Protein AF-A0A1Q3E8H5-F1 (afdb_monomer)

Sequence (252 aa):
MLPETLLCLVNAALIQAATASLSLNAILSLNTQDIPSPPSFSLPAAQNLTITVAYCSSETVSTRFFVTNSTTVDDPGPDGGTNVYEIIVNQGLGTFSASFLDGGVLAIDGTLSDDFSFEIAASDRPMHEVLATFPLLGDTTSNQALLFSPPFDPPIFIDPSYPNYTLPGPSLASPSPPDSSPNFTLLIAPTSSQTLTSLPQTACMMASQSSSGNIANESLWLRDEDGWRTQWLMAGLSPQTNYTAPPYSLVP

Foldseek 3Di:
DDDVVVVVVVVVVVVPFPAAEADAPDKDKDAPVRAGVQNKYWFDADQKKKKKKAWQDFDPFPKKKKKALDPVWRAQDPPDDDRIDIFDADLRMTMDMHGNRPTIMMGIDGDHDRPTMMMMHMYNDDQKDFDPDFWDWDDDDQFKTKTKAQADDADDDDDDDPPDPDDPDDDPDDDDDDPDDFAFDKAKDFPVPCVCVSHRPTPSNRVPDDGAFDFPDWDWDADDNSHIIIMTMGGGHHGPTHMDIGGTTRGD

Nearest PDB structures (foldseek):
  1nqj-assembly2_B  TM=6.387E-01  e=3.785E-03  Hathewaya histolytica
  1nqj-assembly1_A  TM=6.526E-01  e=7.259E-03  Hathewaya histolytica
  2o8o-assembly2_B  TM=6.646E-01  e=5.123E-02  Hathewaya histolytica
  5iku-assembly1_A  TM=3.349E-01  e=4.219E-03  Hathewaya histolytica

Solvent-accessible surface area (backbone atoms only — not comparable to full-atom values): 14512 Å² total; per-residue (Å²): 132,83,58,69,69,58,54,52,49,53,50,55,60,64,63,58,57,76,68,46,69,55,50,78,74,40,80,46,78,41,39,65,87,71,56,51,80,69,48,31,30,40,40,65,60,30,75,57,36,18,38,22,38,33,29,39,40,79,73,86,56,73,61,43,40,18,34,24,53,40,71,87,43,86,64,31,46,99,90,30,77,82,71,50,44,74,43,66,63,56,69,39,42,20,65,45,75,48,59,14,78,78,5,17,24,38,16,62,46,68,65,78,50,84,78,42,30,34,34,39,31,35,25,81,48,67,43,67,46,68,47,94,50,54,56,42,82,72,53,73,60,66,34,35,38,35,35,28,46,53,64,42,75,53,66,87,80,82,78,66,51,88,90,54,75,69,75,81,75,93,72,89,71,76,81,76,81,73,97,69,78,82,53,70,60,88,47,32,36,48,59,85,51,62,61,78,80,74,38,34,75,26,67,64,26,51,69,74,50,81,58,58,45,45,80,74,42,78,44,83,39,82,78,59,82,61,19,35,25,48,33,36,37,35,31,72,41,64,61,100,60,61,71,43,58,69,42,44,37,47,48,125

Organism: Lentinula edodes (NCBI:txid5353)

Structure (mmCIF, N/CA/C/O backbone):
data_AF-A0A1Q3E8H5-F1
#
_entry.id   AF-A0A1Q3E8H5-F1
#
loop_
_atom_site.group_PDB
_atom_site.id
_atom_site.type_symbol
_atom_site.label_atom_id
_atom_site.label_alt_id
_atom_site.label_comp_id
_atom_site.label_asym_id
_atom_site.label_entity_id
_atom_site.label_seq_id
_atom_site.pdbx_PDB_ins_code
_atom_site.Cartn_x
_atom_site.Cartn_y
_atom_site.Cartn_z
_atom_site.occupancy
_atom_site.B_iso_or_equiv
_atom_site.auth_seq_id
_atom_site.auth_comp_id
_atom_site.auth_asym_id
_atom_site.auth_atom_id
_atom_site.pdbx_PDB_model_num
ATOM 1 N N . MET A 1 1 ? -43.371 27.953 20.641 1.00 59.91 1 MET A N 1
ATOM 2 C CA . MET A 1 1 ? -42.316 27.433 21.534 1.00 59.91 1 MET A CA 1
ATOM 3 C C . MET A 1 1 ? -42.408 25.921 21.465 1.00 59.91 1 MET A C 1
ATOM 5 O O . MET A 1 1 ? -43.488 25.407 21.733 1.00 59.91 1 MET A O 1
ATOM 9 N N . LEU A 1 2 ? -41.372 25.239 20.964 1.00 54.38 2 LEU A N 1
ATOM 10 C CA . LEU A 1 2 ? -41.375 23.773 20.924 1.00 54.38 2 LEU A CA 1
ATOM 11 C C . LEU A 1 2 ? -41.310 23.226 22.365 1.00 54.38 2 LEU A C 1
ATOM 13 O O . LEU A 1 2 ? -40.627 23.837 23.188 1.00 54.38 2 LEU A O 1
ATOM 17 N N . PRO A 1 3 ? -41.991 22.112 22.682 1.00 86.50 3 PRO A N 1
ATOM 18 C CA . PRO A 1 3 ? -41.896 21.483 23.998 1.00 86.50 3 PRO A CA 1
ATOM 19 C C . PRO A 1 3 ? -40.459 21.008 24.265 1.00 86.50 3 PRO A C 1
ATOM 21 O O . PRO A 1 3 ? -39.871 20.355 23.403 1.00 86.50 3 PRO A O 1
ATOM 24 N N . GLU A 1 4 ? -39.905 21.282 25.451 1.00 77.12 4 GLU A N 1
ATOM 25 C CA . GLU A 1 4 ? -38.548 20.847 25.854 1.00 77.12 4 GLU A CA 1
ATOM 26 C C . GLU A 1 4 ? -38.340 19.334 25.707 1.00 77.12 4 GLU A C 1
ATOM 28 O O . GLU A 1 4 ? -37.263 18.879 25.332 1.00 77.12 4 GLU A O 1
ATOM 33 N N . THR A 1 5 ? -39.395 18.545 25.910 1.00 79.88 5 THR A N 1
ATOM 34 C CA . THR A 1 5 ? -39.364 17.088 25.735 1.00 79.88 5 THR A CA 1
ATOM 35 C C . THR A 1 5 ? -39.091 16.669 24.292 1.00 79.88 5 THR A C 1
ATOM 37 O O . THR A 1 5 ? -38.429 15.660 24.060 1.00 79.88 5 THR A O 1
ATOM 40 N N . LEU A 1 6 ? -39.547 17.459 23.316 1.00 72.06 6 LEU A N 1
ATOM 41 C CA . LEU A 1 6 ? -39.309 17.218 21.896 1.00 72.06 6 LEU A CA 1
ATOM 42 C C . LEU A 1 6 ? -37.879 17.614 21.503 1.00 72.06 6 LEU A C 1
ATOM 44 O O . LEU A 1 6 ? -37.272 16.947 20.674 1.00 72.06 6 LEU A O 1
ATOM 48 N N . LEU A 1 7 ? -37.313 18.640 22.150 1.00 70.75 7 LEU A N 1
ATOM 49 C CA . LEU A 1 7 ? -35.912 19.033 21.977 1.00 70.75 7 LEU A CA 1
ATOM 50 C C . LEU A 1 7 ? -34.955 17.960 22.528 1.00 70.75 7 LEU A C 1
ATOM 52 O O . LEU A 1 7 ? -33.958 17.636 21.888 1.00 70.75 7 LEU A O 1
ATOM 56 N N . CYS A 1 8 ? -35.287 17.356 23.674 1.00 70.81 8 CYS A N 1
ATOM 57 C CA . CYS A 1 8 ? -34.525 16.243 24.246 1.00 70.81 8 CYS A CA 1
ATOM 58 C C . CYS A 1 8 ? -34.618 14.967 23.399 1.00 70.81 8 CYS A C 1
ATOM 60 O O . CYS A 1 8 ? -33.620 14.270 23.263 1.00 70.81 8 CYS A O 1
ATOM 62 N N . LEU A 1 9 ? -35.775 14.672 22.796 1.00 64.75 9 LEU A N 1
ATOM 63 C CA . LEU A 1 9 ? -35.942 13.529 21.887 1.00 64.75 9 LEU A CA 1
ATOM 64 C C .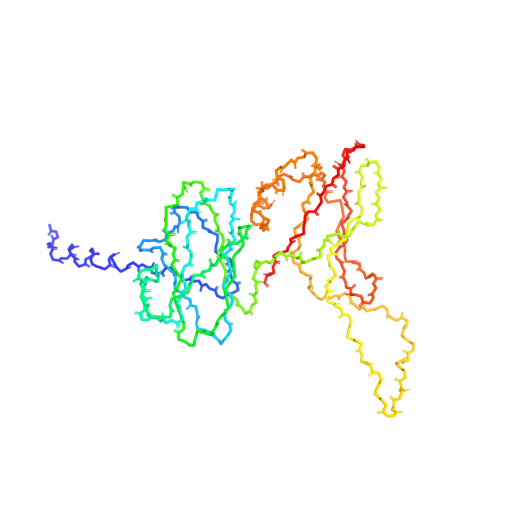 LEU A 1 9 ? -35.220 13.728 20.550 1.00 64.75 9 LEU A C 1
ATOM 66 O O . LEU A 1 9 ? -34.635 12.780 20.039 1.00 64.75 9 LEU A O 1
ATOM 70 N N . VAL A 1 10 ? -35.208 14.949 20.005 1.00 62.59 10 VAL A N 1
ATOM 71 C CA . VAL A 1 10 ? -34.433 15.275 18.797 1.00 62.59 10 VAL A CA 1
ATOM 72 C C . VAL A 1 10 ? -32.932 15.224 19.086 1.00 62.59 10 VAL A C 1
ATOM 74 O O . VAL A 1 10 ? -32.199 14.648 18.292 1.00 62.59 10 VAL A O 1
ATOM 77 N N . ASN A 1 11 ? -32.472 15.715 20.243 1.00 60.47 11 ASN A N 1
ATOM 78 C CA . ASN A 1 11 ? -31.077 15.543 20.660 1.00 60.47 11 ASN A CA 1
ATOM 79 C C . ASN A 1 11 ? -30.727 14.069 20.910 1.00 60.47 11 ASN A C 1
ATOM 81 O O . ASN A 1 11 ? -29.678 13.630 20.468 1.00 60.47 11 ASN A O 1
ATOM 85 N N . ALA A 1 12 ? -31.598 13.276 21.538 1.00 59.03 12 ALA A N 1
ATOM 86 C CA . ALA A 1 12 ? -31.356 11.845 21.733 1.00 59.03 12 ALA A CA 1
ATOM 87 C C . ALA A 1 12 ? -31.322 11.062 20.407 1.00 59.03 12 ALA A C 1
ATOM 89 O O . ALA A 1 12 ? -30.510 10.154 20.261 1.00 59.03 12 ALA A O 1
ATOM 90 N N . ALA A 1 13 ? -32.153 11.436 19.427 1.00 56.16 13 ALA A N 1
ATOM 91 C CA . ALA A 1 13 ? -32.131 10.856 18.084 1.00 56.16 13 ALA A CA 1
ATOM 92 C C . ALA A 1 13 ? -30.908 11.304 17.260 1.00 56.16 13 ALA A C 1
ATOM 94 O O . ALA A 1 13 ? -30.416 10.535 16.443 1.00 56.16 13 ALA A O 1
ATOM 95 N N . LEU A 1 14 ? -30.389 12.516 17.494 1.00 51.09 14 LEU A N 1
ATOM 96 C CA . LEU A 1 14 ? -29.129 12.998 16.910 1.00 51.09 14 LEU A CA 1
ATOM 97 C C . LEU A 1 14 ? -27.885 12.394 17.591 1.00 51.09 14 LEU A C 1
ATOM 99 O O . LEU A 1 14 ? -26.832 12.335 16.968 1.00 51.09 14 LEU A O 1
ATOM 103 N N . ILE A 1 15 ? -28.002 11.925 18.842 1.00 47.16 15 ILE A N 1
ATOM 104 C CA . ILE A 1 15 ? -26.945 11.215 19.595 1.00 47.16 15 ILE A CA 1
ATOM 105 C C . ILE A 1 15 ? -26.905 9.717 19.248 1.00 47.16 15 ILE A C 1
ATOM 107 O O . ILE A 1 15 ? -26.045 8.985 19.736 1.00 47.16 15 ILE A O 1
ATOM 111 N N . GLN A 1 16 ? -27.769 9.236 18.349 1.00 47.09 16 GLN A N 1
ATOM 112 C CA . GLN A 1 16 ? -27.518 7.972 17.667 1.00 47.09 16 GLN A CA 1
ATOM 113 C C . GLN A 1 16 ? -26.359 8.209 16.690 1.00 47.09 16 GLN A C 1
ATOM 115 O O . GLN A 1 16 ? -26.559 8.440 15.500 1.00 47.09 16 GLN A O 1
ATOM 120 N N . ALA A 1 17 ? -25.150 8.266 17.257 1.00 48.09 17 ALA A N 1
ATOM 121 C CA . ALA A 1 17 ? -23.893 8.394 16.555 1.00 48.09 17 ALA A CA 1
ATOM 122 C C . ALA A 1 17 ? -23.910 7.362 15.434 1.00 48.09 17 ALA A C 1
ATOM 124 O O . ALA A 1 17 ? -24.017 6.161 15.688 1.00 48.09 17 ALA A O 1
ATOM 125 N N . ALA A 1 18 ? -23.910 7.842 14.194 1.00 54.47 18 ALA A N 1
ATOM 126 C CA . ALA A 1 18 ? -23.759 6.978 13.045 1.00 54.47 18 ALA A CA 1
ATOM 127 C C . ALA A 1 18 ? -22.388 6.314 13.189 1.00 54.47 18 ALA A C 1
ATOM 129 O O . ALA A 1 18 ? -21.362 6.953 12.963 1.00 54.47 18 ALA A O 1
ATOM 130 N N . THR A 1 19 ? -22.366 5.061 13.636 1.00 64.56 19 THR A N 1
ATOM 131 C CA . THR A 1 19 ? -21.155 4.253 13.620 1.00 64.56 19 THR A CA 1
ATOM 132 C C . THR A 1 19 ? -20.737 4.133 12.167 1.00 64.56 19 THR A C 1
ATOM 134 O O . THR A 1 19 ? -21.484 3.629 11.323 1.00 64.56 19 THR A O 1
ATOM 137 N N . ALA A 1 20 ? -19.559 4.666 11.848 1.00 84.44 20 ALA A N 1
ATOM 138 C CA . ALA A 1 20 ? -19.010 4.524 10.514 1.00 84.44 20 ALA A CA 1
ATOM 139 C C . ALA A 1 20 ? -18.862 3.023 10.218 1.00 84.44 20 ALA A C 1
ATOM 141 O O . ALA A 1 20 ? -18.574 2.224 11.109 1.00 84.44 20 ALA A O 1
ATOM 142 N N . SER A 1 21 ? -19.126 2.607 8.985 1.00 90.25 21 SER A N 1
ATOM 143 C CA . SER A 1 21 ? -19.003 1.200 8.591 1.00 90.25 21 SER A CA 1
ATOM 144 C C . SER A 1 21 ? -17.923 1.065 7.537 1.00 90.25 21 SER A C 1
ATOM 146 O O . SER A 1 21 ? -17.870 1.855 6.593 1.00 90.25 21 SER A O 1
ATOM 148 N N . LEU A 1 22 ? -17.047 0.080 7.716 1.00 92.19 22 LEU A N 1
ATOM 149 C CA . LEU A 1 22 ? -16.069 -0.296 6.708 1.00 92.19 22 LEU A CA 1
ATOM 150 C C . LEU A 1 22 ? -16.740 -1.254 5.726 1.00 92.19 22 LEU A C 1
ATOM 152 O O . LEU A 1 22 ? -17.336 -2.258 6.118 1.00 92.19 22 LEU A O 1
ATOM 156 N N . SER A 1 23 ? -16.659 -0.928 4.439 1.00 92.50 23 SER A N 1
ATOM 157 C CA . SER A 1 23 ? -17.146 -1.811 3.381 1.00 92.50 23 SER A CA 1
ATOM 158 C C . SER A 1 23 ? -16.056 -2.794 2.966 1.00 92.50 23 SER A C 1
ATOM 160 O O . SER A 1 23 ? -14.864 -2.511 3.082 1.00 92.50 23 SER A O 1
ATOM 162 N N . LEU A 1 24 ? -16.478 -3.976 2.516 1.00 92.12 24 LEU A N 1
ATOM 163 C CA . LEU A 1 24 ? -15.556 -4.995 2.031 1.00 92.12 24 LEU A CA 1
ATOM 164 C C . LEU A 1 24 ? -14.908 -4.525 0.721 1.00 92.12 24 LEU A C 1
ATOM 166 O O . LEU A 1 24 ? -15.610 -4.031 -0.162 1.00 92.12 24 LEU A O 1
ATOM 170 N N . ASN A 1 25 ? -13.601 -4.741 0.581 1.00 90.38 25 ASN A N 1
ATOM 171 C CA . ASN A 1 25 ? -12.809 -4.422 -0.611 1.00 90.38 25 ASN A CA 1
ATOM 172 C C . ASN A 1 25 ? -12.834 -2.924 -0.965 1.00 90.38 25 ASN A C 1
ATOM 174 O O . ASN A 1 25 ? -12.831 -2.547 -2.136 1.00 90.38 25 ASN A O 1
ATOM 178 N N . ALA A 1 26 ? -12.892 -2.066 0.054 1.00 90.00 26 ALA A N 1
ATOM 179 C CA . ALA A 1 26 ? -12.845 -0.622 -0.105 1.00 90.00 26 ALA A CA 1
ATOM 180 C C . ALA A 1 26 ? -11.802 -0.007 0.828 1.00 90.00 26 ALA A C 1
ATOM 182 O O . ALA A 1 26 ? -11.680 -0.389 1.994 1.00 90.00 26 ALA A O 1
ATOM 183 N N . ILE A 1 27 ? -11.081 0.978 0.296 1.00 91.56 27 ILE A N 1
ATOM 184 C CA . ILE A 1 27 ? -10.133 1.794 1.050 1.00 91.56 27 ILE A CA 1
ATOM 185 C C . ILE A 1 27 ? -10.877 3.025 1.567 1.00 91.56 27 ILE A C 1
ATOM 187 O O . ILE A 1 27 ? -11.516 3.746 0.798 1.00 91.56 27 ILE A O 1
ATOM 191 N N . LEU A 1 28 ? -10.793 3.256 2.873 1.00 93.50 28 LEU A N 1
ATOM 192 C CA . LEU A 1 28 ? -11.298 4.443 3.546 1.00 93.50 28 LEU A CA 1
ATOM 193 C C . LEU A 1 28 ? -10.112 5.318 3.964 1.00 93.50 28 LEU A C 1
ATOM 195 O O . LEU A 1 28 ? -9.405 4.985 4.915 1.00 93.50 28 LEU A O 1
ATOM 199 N N . SER A 1 29 ? -9.907 6.429 3.258 1.00 92.88 29 SER A N 1
ATOM 200 C CA . SER A 1 29 ? -8.902 7.439 3.603 1.00 92.88 29 SER A CA 1
ATOM 201 C C . SER A 1 29 ? -9.476 8.415 4.630 1.00 92.88 29 SER A C 1
ATOM 203 O O . SER A 1 29 ? -10.553 8.975 4.426 1.00 92.88 29 SER A O 1
ATOM 205 N N . LEU A 1 30 ? -8.759 8.613 5.733 1.00 91.81 30 LEU A N 1
ATOM 206 C CA . LEU A 1 30 ? -9.175 9.433 6.866 1.00 91.81 30 LEU A CA 1
ATOM 207 C C . LEU A 1 30 ? -8.074 10.420 7.256 1.00 91.81 30 LEU A C 1
ATOM 209 O O . LEU A 1 30 ? -6.877 10.153 7.128 1.00 91.81 30 LEU A O 1
ATOM 213 N N . ASN A 1 31 ? -8.504 11.555 7.790 1.00 89.44 31 ASN A N 1
ATOM 214 C CA . ASN A 1 31 ? -7.677 12.500 8.533 1.00 89.44 31 ASN A CA 1
ATOM 215 C C . ASN A 1 31 ? -8.375 12.832 9.861 1.00 89.44 31 ASN A C 1
ATOM 217 O O . ASN A 1 31 ? -9.484 12.368 10.126 1.00 89.44 31 ASN A O 1
ATOM 221 N N . THR A 1 32 ? -7.747 13.652 10.694 1.00 84.62 32 THR A N 1
ATOM 222 C CA . THR A 1 32 ? -8.272 14.038 12.014 1.00 84.62 32 THR A CA 1
ATOM 223 C C . THR A 1 32 ? -9.645 14.701 12.022 1.00 84.62 32 THR A C 1
ATOM 225 O O . THR A 1 32 ? -10.329 14.640 13.043 1.00 84.62 32 THR A O 1
ATOM 228 N N . GLN A 1 33 ? -10.077 15.306 10.916 1.00 84.56 33 GLN A N 1
ATOM 229 C CA . GLN A 1 33 ? -11.385 15.953 10.798 1.00 84.56 33 GLN A CA 1
ATOM 230 C C . GLN A 1 33 ? -12.498 14.978 10.399 1.00 84.56 33 GLN A C 1
ATOM 232 O O . GLN A 1 33 ? -13.665 15.245 10.681 1.00 84.56 33 GLN A O 1
ATOM 237 N N . ASP A 1 34 ? -12.141 13.850 9.780 1.00 85.56 34 ASP A N 1
ATOM 238 C CA . ASP A 1 34 ? -13.084 12.883 9.204 1.00 85.56 34 ASP A CA 1
ATOM 239 C C . ASP A 1 34 ? -13.348 11.671 10.116 1.00 85.56 34 ASP A C 1
ATOM 241 O O . ASP A 1 34 ? -14.096 10.757 9.760 1.00 85.56 34 ASP A O 1
ATOM 245 N N . ILE A 1 35 ? -12.739 11.640 11.302 1.00 85.75 35 ILE A N 1
ATOM 246 C CA . ILE A 1 35 ? -12.881 10.530 12.246 1.00 85.75 35 ILE A CA 1
ATOM 247 C C . ILE A 1 35 ? -14.190 10.672 13.033 1.00 85.75 35 ILE A C 1
ATOM 249 O O . ILE A 1 35 ? -14.481 11.750 13.561 1.00 85.75 35 ILE A O 1
ATOM 253 N N . PRO A 1 36 ? -14.994 9.595 13.136 1.00 85.44 36 PRO A N 1
ATOM 254 C CA . PRO A 1 36 ? -16.245 9.631 13.880 1.00 85.44 36 PRO A CA 1
ATOM 255 C C . PRO A 1 36 ? -16.010 9.891 15.377 1.00 85.44 36 PRO A C 1
ATOM 257 O O . PRO A 1 36 ? -14.921 9.694 15.913 1.00 85.44 36 PRO A O 1
ATOM 260 N N . SER A 1 37 ? -17.061 10.326 16.074 1.00 83.25 37 SER A N 1
ATOM 261 C CA . SER A 1 37 ? -17.065 10.453 17.534 1.00 83.25 37 SER A CA 1
ATOM 262 C C . SER A 1 37 ? -18.191 9.582 18.105 1.00 83.25 37 SER A C 1
ATOM 264 O O . SER A 1 37 ? -19.360 9.950 17.947 1.00 83.25 37 SER A O 1
ATOM 266 N N . PRO A 1 38 ? -17.886 8.427 18.731 1.00 83.62 38 PRO A N 1
ATOM 267 C CA . PRO A 1 38 ? -16.551 7.884 19.043 1.00 83.62 38 PRO A CA 1
ATOM 268 C C . PRO A 1 38 ? -15.765 7.400 17.803 1.00 83.62 38 PRO A C 1
ATOM 270 O O . PRO A 1 38 ? -16.387 7.123 16.775 1.00 83.62 38 PRO A O 1
ATOM 273 N N . PRO A 1 39 ? -14.419 7.286 17.883 1.00 89.62 39 PRO A N 1
ATOM 274 C CA . PRO A 1 39 ? -13.541 6.931 16.762 1.00 89.62 39 PRO A CA 1
ATOM 275 C C . PRO A 1 39 ? -13.565 5.423 16.451 1.00 89.62 39 PRO A C 1
ATOM 277 O O . PRO A 1 39 ? -12.522 4.768 16.396 1.00 89.62 39 PRO A O 1
ATOM 280 N N . SER A 1 40 ? -14.763 4.862 16.262 1.00 92.19 40 SER A N 1
ATOM 281 C CA . SER A 1 40 ? -14.983 3.441 15.998 1.00 92.19 40 SER A CA 1
ATOM 282 C C . SER A 1 40 ? -15.740 3.176 14.694 1.00 92.19 40 SER A C 1
ATOM 284 O O . SER A 1 40 ? -16.554 3.972 14.218 1.00 92.19 40 SER A O 1
ATOM 286 N N . PHE A 1 41 ? -15.438 2.023 14.102 1.00 94.44 41 PHE A N 1
ATOM 287 C CA . PHE A 1 41 ? -15.938 1.553 12.820 1.00 94.44 41 PHE A CA 1
ATOM 288 C C . PHE A 1 41 ? -16.491 0.140 12.968 1.00 94.44 41 PHE A C 1
ATOM 290 O O . PHE A 1 41 ? -15.828 -0.747 13.507 1.00 94.44 41 PHE A O 1
ATOM 297 N N . SER A 1 42 ? -17.685 -0.096 12.436 1.00 94.62 42 SER A N 1
ATOM 298 C CA . SER A 1 42 ? -18.242 -1.442 12.313 1.00 94.62 42 SER A CA 1
ATOM 299 C C . SER A 1 42 ? -17.585 -2.198 11.157 1.00 94.62 42 SER A C 1
ATOM 301 O O . SER A 1 42 ? -17.351 -1.646 10.078 1.00 94.62 42 SER A O 1
ATOM 303 N N . LEU A 1 43 ? -17.278 -3.470 11.399 1.00 95.25 43 LEU A N 1
ATOM 304 C CA . LEU A 1 43 ? -16.645 -4.380 10.450 1.00 95.25 43 LEU A CA 1
ATOM 305 C C . LEU A 1 43 ? -17.666 -5.394 9.915 1.00 95.25 43 LEU A C 1
ATOM 307 O O . LEU A 1 43 ? -18.507 -5.877 10.683 1.00 95.25 43 LEU A O 1
ATOM 311 N N . PRO A 1 44 ? -17.589 -5.758 8.623 1.00 94.75 44 PRO A N 1
ATOM 312 C CA . PRO A 1 44 ? -18.503 -6.715 8.020 1.00 94.75 44 PRO A CA 1
ATOM 313 C C . PRO A 1 44 ? -18.260 -8.133 8.544 1.00 94.75 44 PRO A C 1
ATOM 315 O O . PRO A 1 44 ? -17.152 -8.494 8.946 1.00 94.75 44 PRO A O 1
ATOM 318 N N . ALA A 1 45 ? -19.303 -8.961 8.487 1.00 94.31 45 ALA A N 1
ATOM 319 C CA . ALA A 1 45 ? -19.183 -10.371 8.816 1.00 94.31 45 ALA A CA 1
ATOM 320 C C . ALA A 1 45 ? -18.469 -11.145 7.693 1.00 94.31 45 ALA A C 1
ATOM 322 O O . ALA A 1 45 ? -18.893 -11.099 6.536 1.00 94.31 45 ALA A O 1
ATOM 323 N N . ALA A 1 46 ? -17.404 -11.875 8.026 1.00 94.12 46 ALA A N 1
ATOM 324 C CA . ALA A 1 46 ? -16.634 -12.694 7.092 1.00 94.12 46 ALA A CA 1
ATOM 325 C C . ALA A 1 46 ? -15.868 -13.816 7.816 1.00 94.12 46 ALA A C 1
ATOM 327 O O . ALA A 1 46 ? -15.445 -13.665 8.962 1.00 94.12 46 ALA A O 1
ATOM 328 N N . GLN A 1 47 ? -15.660 -14.950 7.135 1.00 93.94 47 GLN A N 1
ATOM 329 C CA . GLN A 1 47 ? -14.874 -16.070 7.682 1.00 93.94 47 GLN A CA 1
ATOM 330 C C . GLN A 1 47 ? -13.383 -15.742 7.780 1.00 93.94 47 GLN A C 1
ATOM 332 O O . GLN A 1 47 ? -12.738 -16.131 8.745 1.00 93.94 47 GLN A O 1
ATOM 337 N N . ASN A 1 48 ? -12.858 -15.013 6.796 1.00 94.06 48 ASN A N 1
ATOM 338 C CA . ASN A 1 48 ? -11.498 -14.498 6.780 1.00 94.06 48 ASN A CA 1
ATOM 339 C C . ASN A 1 48 ? -11.585 -13.020 6.407 1.00 94.06 48 ASN A C 1
ATOM 341 O O . ASN A 1 48 ? -11.886 -12.699 5.259 1.00 94.06 48 ASN A O 1
ATOM 345 N N . LEU A 1 49 ? -11.377 -12.142 7.385 1.00 95.00 49 LEU A N 1
ATOM 346 C CA . LEU A 1 49 ? -11.273 -10.707 7.161 1.00 95.00 49 LEU A CA 1
ATOM 347 C C . LEU A 1 49 ? -9.862 -10.263 7.522 1.00 95.00 49 LEU A C 1
ATOM 349 O O . LEU A 1 49 ? -9.408 -10.453 8.654 1.00 95.00 49 LEU A O 1
ATOM 353 N N . THR A 1 50 ? -9.197 -9.653 6.558 1.00 96.12 50 THR A N 1
ATOM 354 C CA . THR A 1 50 ? -7.927 -8.968 6.704 1.00 96.12 50 THR A CA 1
ATOM 355 C C . THR A 1 50 ? -8.184 -7.469 6.743 1.00 96.12 50 THR A C 1
ATOM 357 O O . THR A 1 50 ? -8.692 -6.874 5.794 1.00 96.12 50 THR A O 1
ATOM 360 N N . ILE A 1 51 ? -7.817 -6.859 7.863 1.00 95.81 51 ILE A N 1
ATOM 361 C CA . ILE A 1 51 ? -7.846 -5.419 8.079 1.00 95.81 51 ILE A CA 1
ATOM 362 C C . ILE A 1 51 ? -6.429 -4.908 7.902 1.00 95.81 51 ILE A C 1
ATOM 364 O O . ILE A 1 51 ? -5.484 -5.446 8.482 1.00 95.81 51 ILE A O 1
ATOM 368 N N . THR A 1 52 ? -6.285 -3.860 7.106 1.00 95.56 52 THR A N 1
ATOM 369 C CA . THR A 1 52 ? -5.006 -3.193 6.877 1.00 95.56 52 THR A CA 1
ATOM 370 C C . THR A 1 52 ? -5.123 -1.722 7.221 1.00 95.56 52 THR A C 1
ATOM 372 O O . THR A 1 52 ? -6.147 -1.101 6.942 1.00 95.56 52 THR A O 1
ATOM 375 N N . VAL A 1 53 ? -4.072 -1.188 7.835 1.00 94.44 53 VAL A N 1
ATOM 376 C CA . VAL A 1 53 ? -3.952 0.223 8.203 1.00 94.44 53 VAL A CA 1
ATOM 377 C C . VAL A 1 53 ? -2.660 0.754 7.605 1.00 94.44 53 VAL A C 1
ATOM 379 O O . VAL A 1 53 ? -1.604 0.170 7.843 1.00 94.44 53 VAL A O 1
ATOM 382 N N . ALA A 1 54 ? -2.730 1.846 6.853 1.00 93.12 54 ALA A N 1
ATOM 383 C CA . ALA A 1 54 ? -1.584 2.466 6.200 1.00 93.12 54 ALA A CA 1
ATOM 384 C C . ALA A 1 54 ? -1.505 3.956 6.549 1.00 93.12 54 ALA A C 1
ATOM 386 O O . ALA A 1 54 ? -2.459 4.692 6.347 1.00 93.12 54 ALA A O 1
ATOM 387 N N . TYR A 1 55 ? -0.375 4.427 7.068 1.00 92.69 55 TYR A N 1
ATOM 388 C CA . TYR A 1 55 ? -0.171 5.846 7.371 1.00 92.69 55 TYR A CA 1
ATOM 389 C C . TYR A 1 55 ? 0.128 6.618 6.098 1.00 92.69 55 TYR A C 1
ATOM 391 O O . TYR A 1 55 ? 0.979 6.200 5.321 1.00 92.69 55 TYR A O 1
ATOM 399 N N . CYS A 1 56 ? -0.528 7.756 5.917 1.00 91.31 56 CYS A N 1
ATOM 400 C CA . CYS A 1 56 ? -0.384 8.622 4.749 1.00 91.31 56 CYS A CA 1
ATOM 401 C C . CYS A 1 56 ? 0.371 9.917 5.069 1.00 91.31 56 CYS A C 1
ATOM 403 O O . CYS A 1 56 ? 0.582 10.739 4.182 1.00 91.31 56 CYS A O 1
ATOM 405 N N . SER A 1 57 ? 0.810 10.089 6.320 1.00 89.12 57 SER A N 1
ATOM 406 C CA . SER A 1 57 ? 1.672 11.187 6.749 1.00 89.12 57 SER A CA 1
ATOM 407 C C . SER A 1 57 ? 2.902 10.691 7.513 1.00 89.12 57 SER A C 1
ATOM 409 O O . SER A 1 57 ? 3.006 9.532 7.911 1.00 89.12 57 SER A O 1
ATOM 411 N N . SER A 1 58 ? 3.892 11.573 7.669 1.00 80.25 58 SER A N 1
ATOM 412 C CA . SER A 1 58 ? 5.197 11.257 8.268 1.00 80.25 58 SER A CA 1
ATOM 413 C C . SER A 1 58 ? 5.190 11.218 9.793 1.00 80.25 58 SER A C 1
ATOM 415 O O . SER A 1 58 ? 6.210 10.893 10.403 1.00 80.25 58 SER A O 1
ATOM 417 N N . GLU A 1 59 ? 4.085 11.612 10.419 1.00 71.56 59 GLU A N 1
ATOM 418 C CA . GLU A 1 59 ? 4.028 11.733 11.865 1.00 71.56 59 GLU A CA 1
ATOM 419 C C . GLU A 1 59 ? 3.822 10.371 12.521 1.00 71.56 59 GLU A C 1
ATOM 421 O O . GLU A 1 59 ? 2.859 9.651 12.268 1.00 71.56 59 GLU A O 1
ATOM 426 N N . THR A 1 60 ? 4.756 10.024 13.403 1.00 61.72 60 THR A N 1
ATOM 427 C CA . THR A 1 60 ? 4.661 8.844 14.262 1.00 61.72 60 THR A CA 1
ATOM 428 C C . THR A 1 60 ? 3.976 9.250 15.558 1.00 61.72 60 THR A C 1
ATOM 430 O O . THR A 1 60 ? 4.597 9.404 16.608 1.00 61.72 60 THR A O 1
ATOM 433 N N . VAL A 1 61 ? 2.673 9.496 15.468 1.00 64.62 61 VAL A N 1
ATOM 434 C CA . VAL A 1 61 ? 1.834 9.699 16.651 1.00 64.62 61 VAL A CA 1
ATOM 435 C C . VAL A 1 61 ? 1.658 8.383 17.405 1.00 64.62 61 VAL A C 1
ATOM 437 O O . VAL A 1 61 ? 1.769 7.295 16.837 1.00 64.62 61 VAL A O 1
ATOM 440 N N . SER A 1 62 ? 1.356 8.478 18.701 1.00 80.06 62 SER A N 1
ATOM 441 C CA . SER A 1 62 ? 1.022 7.344 19.573 1.00 80.06 62 SER A CA 1
ATOM 442 C C . SER A 1 62 ? -0.354 6.733 19.257 1.00 80.06 62 SER A C 1
ATOM 444 O O . SER A 1 62 ? -1.042 6.276 20.170 1.00 80.06 62 SER A O 1
ATOM 446 N N . THR A 1 63 ? -0.780 6.787 17.995 1.00 88.56 63 THR A N 1
ATOM 447 C CA . THR A 1 63 ? -2.047 6.245 17.517 1.00 88.56 63 THR A CA 1
ATOM 448 C C . THR A 1 63 ? -1.978 4.731 17.532 1.00 88.56 63 THR A C 1
ATOM 450 O O . THR A 1 63 ? -1.015 4.132 17.045 1.00 88.56 63 THR A O 1
ATOM 453 N N . ARG A 1 64 ? -3.010 4.114 18.088 1.00 92.56 64 ARG A N 1
ATOM 454 C CA . ARG A 1 64 ? -3.143 2.671 18.230 1.00 92.56 64 ARG A CA 1
ATOM 455 C C . ARG A 1 64 ? -4.473 2.252 17.637 1.00 92.56 64 ARG A C 1
ATOM 457 O O . ARG A 1 64 ? -5.467 2.966 17.733 1.00 92.56 64 ARG A O 1
ATOM 464 N N . PHE A 1 65 ? -4.473 1.089 17.009 1.00 94.62 65 PHE A N 1
ATOM 465 C CA . PHE A 1 65 ? -5.644 0.543 16.342 1.00 94.62 65 PHE A CA 1
ATOM 466 C C . PHE A 1 65 ? -6.028 -0.736 17.058 1.00 94.62 65 PHE A C 1
ATOM 468 O O . PHE A 1 65 ? -5.210 -1.650 17.179 1.00 94.62 65 PHE A O 1
ATOM 475 N N . PHE A 1 66 ? -7.263 -0.800 17.527 1.00 96.19 66 PHE A N 1
ATOM 476 C CA . PHE A 1 66 ? -7.779 -1.932 18.276 1.00 96.19 66 PHE A CA 1
ATOM 477 C C . PHE A 1 66 ? -8.943 -2.553 17.539 1.00 96.19 66 PHE A C 1
ATOM 479 O O . PHE A 1 66 ? -9.844 -1.863 17.077 1.00 96.19 66 PHE A O 1
ATOM 486 N N . VAL A 1 67 ? -8.936 -3.871 17.441 1.00 96.19 67 VAL A N 1
ATOM 487 C CA . VAL A 1 67 ? -9.949 -4.629 16.727 1.00 96.19 67 VAL A CA 1
ATOM 488 C C . VAL A 1 67 ? -10.512 -5.727 17.604 1.00 96.19 67 VAL A C 1
ATOM 490 O O . VAL A 1 67 ? -9.799 -6.394 18.354 1.00 96.19 67 VAL A O 1
ATOM 493 N N . THR A 1 68 ? -11.810 -5.946 17.474 1.00 95.38 68 THR A N 1
ATOM 494 C CA . THR A 1 68 ? -12.512 -7.070 18.074 1.00 95.38 68 THR A CA 1
ATOM 495 C C . THR A 1 68 ? -13.409 -7.737 17.048 1.00 95.38 68 THR A C 1
ATOM 497 O O . THR A 1 68 ? -13.995 -7.081 16.188 1.00 95.38 68 THR A O 1
ATOM 500 N N . ASN A 1 69 ? -13.522 -9.056 17.146 1.00 94.12 69 ASN A N 1
ATOM 501 C CA . ASN A 1 69 ? -14.401 -9.876 16.317 1.00 94.12 69 ASN A CA 1
ATOM 502 C C . ASN A 1 69 ? -15.779 -10.110 16.956 1.00 94.12 69 ASN A C 1
ATOM 504 O O . ASN A 1 69 ? -16.455 -11.084 16.631 1.00 94.12 69 ASN A O 1
ATOM 508 N N . SER A 1 70 ? -16.161 -9.252 17.902 1.00 91.19 70 SER A N 1
ATOM 509 C CA . SER A 1 70 ? -17.468 -9.257 18.543 1.00 91.19 70 SER A CA 1
ATOM 510 C C . SER A 1 70 ? -18.163 -7.925 18.313 1.00 91.19 70 SER A C 1
ATOM 512 O O . SER A 1 70 ? -17.557 -6.868 18.455 1.00 91.19 70 SER A O 1
ATOM 514 N N . THR A 1 71 ? -19.463 -7.957 18.043 1.00 90.69 71 THR A N 1
ATOM 515 C CA . THR A 1 71 ? -20.301 -6.750 17.998 1.00 90.69 71 THR A CA 1
ATOM 516 C C . THR A 1 71 ? -20.798 -6.326 19.380 1.00 90.69 71 THR A C 1
ATOM 518 O O . THR A 1 71 ? -21.571 -5.384 19.489 1.00 90.69 71 THR A O 1
ATOM 521 N N . THR A 1 72 ? -20.420 -7.039 20.448 1.00 90.06 72 THR A N 1
ATOM 522 C CA . THR A 1 72 ? -20.817 -6.707 21.829 1.00 90.06 72 THR A CA 1
ATOM 523 C C . THR A 1 72 ? -19.910 -5.666 22.485 1.00 90.06 72 THR A C 1
ATOM 525 O O . THR A 1 72 ? -20.138 -5.310 23.639 1.00 90.06 72 THR A O 1
ATOM 528 N N . VAL A 1 73 ? -18.829 -5.270 21.813 1.00 89.38 73 VAL A N 1
ATOM 529 C CA . VAL A 1 73 ? -17.840 -4.308 22.300 1.00 89.38 73 VAL A CA 1
ATOM 530 C C . VAL A 1 73 ? -17.862 -3.120 21.346 1.00 89.38 73 VAL A C 1
ATOM 532 O O . VAL A 1 73 ? -17.352 -3.217 20.236 1.00 89.38 73 VAL A O 1
ATOM 535 N N . ASP A 1 74 ? -18.466 -2.017 21.783 1.00 86.62 74 ASP A N 1
ATOM 536 C CA . ASP A 1 74 ? -18.672 -0.828 20.942 1.00 86.62 74 ASP A CA 1
ATOM 537 C C . ASP A 1 74 ? -17.403 0.032 20.778 1.00 86.62 74 ASP A C 1
ATOM 539 O O . ASP A 1 74 ? -17.294 0.809 19.828 1.00 86.62 74 ASP A O 1
ATOM 543 N N . ASP A 1 75 ? -16.449 -0.110 21.703 1.00 89.12 75 ASP A N 1
ATOM 544 C CA . ASP A 1 75 ? -15.204 0.663 21.748 1.00 89.12 75 ASP A CA 1
ATOM 545 C C . ASP A 1 75 ? -14.036 -0.220 22.240 1.00 89.12 75 ASP A C 1
ATOM 547 O O . ASP A 1 75 ? -13.748 -0.281 23.442 1.00 89.12 75 ASP A O 1
ATOM 551 N N . PRO A 1 76 ? -13.428 -1.032 21.352 1.00 92.69 76 PRO A N 1
ATOM 552 C CA . PRO A 1 76 ? -12.251 -1.821 21.698 1.00 92.69 76 PRO A CA 1
ATOM 553 C C . PRO A 1 76 ? -11.060 -0.899 22.000 1.00 92.69 76 PRO A C 1
ATOM 555 O O . PRO A 1 76 ? -10.710 -0.044 21.200 1.00 92.69 76 PRO A O 1
ATOM 558 N N . GLY A 1 77 ? -10.385 -1.099 23.130 1.00 91.81 77 GLY A N 1
ATOM 559 C CA . GLY A 1 77 ? -9.275 -0.238 23.546 1.00 91.81 77 GLY A CA 1
ATOM 560 C C . GLY A 1 77 ? -8.291 -0.946 24.475 1.00 91.81 77 GLY A C 1
ATOM 561 O O . GLY A 1 77 ? -8.474 -2.130 24.771 1.00 91.81 77 GLY A O 1
ATOM 562 N N . PRO A 1 78 ? -7.259 -0.244 24.979 1.00 88.38 78 PRO A N 1
ATOM 563 C CA . PRO A 1 78 ? -6.224 -0.847 25.822 1.00 88.38 78 PRO A CA 1
ATOM 564 C C . PRO A 1 78 ? -6.772 -1.414 27.139 1.00 88.38 78 PRO A C 1
ATOM 566 O O . PRO A 1 78 ? -6.260 -2.417 27.634 1.00 88.38 78 PRO A O 1
ATOM 569 N N . ASP A 1 79 ? -7.822 -0.792 27.673 1.00 85.56 79 ASP A N 1
ATOM 570 C CA . ASP A 1 79 ? -8.483 -1.187 28.920 1.00 85.56 79 ASP A CA 1
ATOM 571 C C . ASP A 1 79 ? -9.799 -1.959 28.680 1.00 85.56 79 ASP A C 1
ATOM 573 O O . ASP A 1 79 ? -10.504 -2.304 29.632 1.00 85.56 79 ASP A O 1
ATOM 577 N N . GLY A 1 80 ? -10.176 -2.202 27.418 1.00 70.56 80 GLY A N 1
ATOM 578 C CA . GLY A 1 80 ? -11.538 -2.582 27.042 1.00 70.56 80 GLY A CA 1
ATOM 579 C C . GLY A 1 80 ? -11.681 -3.998 26.487 1.00 70.56 80 GLY A C 1
ATOM 580 O O . GLY A 1 80 ? -10.976 -4.378 25.563 1.00 70.56 80 GLY A O 1
ATOM 581 N N . GLY A 1 81 ? -12.683 -4.730 26.990 1.00 71.25 81 GLY A N 1
ATOM 582 C CA . GLY A 1 81 ? -13.287 -5.897 26.334 1.00 71.25 81 GLY A CA 1
ATOM 583 C C . GLY A 1 81 ? -12.523 -7.227 26.426 1.00 71.25 81 GLY A C 1
ATOM 584 O O . GLY A 1 81 ? -11.324 -7.299 26.672 1.00 71.25 81 GLY A O 1
ATOM 585 N N . THR A 1 82 ? -13.241 -8.330 26.218 1.00 78.81 82 THR A N 1
ATOM 586 C CA . THR A 1 82 ? -12.638 -9.639 25.918 1.00 78.81 82 THR A CA 1
ATOM 587 C C . THR A 1 82 ? -12.442 -9.766 24.410 1.00 78.81 82 THR A C 1
ATOM 589 O O . THR A 1 82 ? -13.322 -9.345 23.665 1.00 78.81 82 THR A O 1
ATOM 592 N N . ASN A 1 83 ? -11.360 -10.408 23.958 1.00 89.00 83 ASN A N 1
ATOM 593 C CA . ASN A 1 83 ? -11.045 -10.581 22.528 1.00 89.00 83 ASN A CA 1
ATOM 594 C C . ASN A 1 83 ? -10.849 -9.248 21.784 1.00 89.00 83 ASN A C 1
ATOM 596 O O . ASN A 1 83 ? -11.369 -9.049 20.684 1.00 89.00 83 ASN A O 1
ATOM 600 N N . VAL A 1 84 ? -10.111 -8.334 22.411 1.00 94.94 84 VAL A N 1
ATOM 601 C CA . VAL A 1 84 ? -9.596 -7.124 21.771 1.00 94.94 84 VAL A CA 1
ATOM 602 C C . VAL A 1 84 ? -8.126 -7.341 21.435 1.00 94.94 84 VAL A C 1
ATOM 604 O O . VAL A 1 84 ? -7.353 -7.831 22.259 1.00 94.94 84 VAL A O 1
ATOM 607 N N . TYR A 1 85 ? -7.753 -6.998 20.208 1.00 95.56 85 TYR A N 1
ATOM 608 C CA . TYR A 1 85 ? -6.416 -7.169 19.661 1.00 95.56 85 TYR A CA 1
ATOM 609 C C . TYR A 1 85 ? -5.905 -5.838 19.131 1.00 95.56 85 TYR A C 1
ATOM 611 O O . TYR A 1 85 ? -6.652 -5.078 18.524 1.00 95.56 85 TYR A O 1
ATOM 619 N N . GLU A 1 86 ? -4.624 -5.563 19.336 1.00 95.62 86 GLU A N 1
ATOM 620 C CA . GLU A 1 86 ? -3.974 -4.386 18.768 1.00 95.62 86 GLU A CA 1
ATOM 621 C C . GLU A 1 86 ? -3.388 -4.718 17.392 1.00 95.62 86 GLU A C 1
ATOM 623 O O . GLU A 1 86 ? -2.696 -5.727 17.223 1.00 95.62 86 GLU A O 1
ATOM 628 N N . ILE A 1 87 ? -3.638 -3.855 16.409 1.00 95.62 87 ILE A N 1
ATOM 629 C CA . ILE A 1 87 ? -2.980 -3.908 15.106 1.00 95.62 87 ILE A CA 1
ATOM 630 C C . ILE A 1 87 ? -1.650 -3.169 15.237 1.00 95.62 87 ILE A C 1
ATOM 632 O O . ILE A 1 87 ? -1.599 -1.940 15.262 1.00 95.62 87 ILE A O 1
ATOM 636 N N . ILE A 1 88 ? -0.560 -3.931 15.316 1.00 93.62 88 ILE A N 1
ATOM 637 C CA . ILE A 1 88 ? 0.785 -3.361 15.392 1.00 93.62 88 ILE A CA 1
ATOM 638 C C . ILE A 1 88 ? 1.158 -2.774 14.031 1.00 93.62 88 ILE A C 1
ATOM 640 O O . ILE A 1 88 ? 1.288 -3.500 13.044 1.00 93.62 88 ILE A O 1
ATOM 644 N N . VAL A 1 89 ? 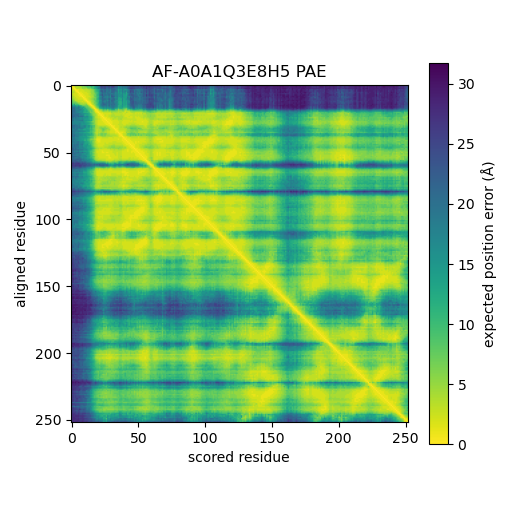1.351 -1.457 13.993 1.00 91.50 89 VAL A N 1
ATOM 645 C CA . VAL A 1 89 ? 1.787 -0.730 12.799 1.00 91.50 89 VAL A CA 1
ATOM 646 C C . VAL A 1 89 ? 3.312 -0.631 12.800 1.00 91.50 89 VAL A C 1
ATOM 648 O O . VAL A 1 89 ? 3.907 -0.036 13.698 1.00 91.50 89 VAL A O 1
ATOM 651 N N . ASN A 1 90 ? 3.962 -1.196 11.783 1.00 88.00 90 ASN A N 1
ATOM 652 C CA . ASN A 1 90 ? 5.409 -1.129 11.587 1.00 88.00 90 ASN A CA 1
ATOM 653 C C . ASN A 1 90 ? 5.718 -0.425 10.262 1.00 88.00 90 ASN A C 1
ATOM 655 O O . ASN A 1 90 ? 5.138 -0.752 9.233 1.00 88.00 90 ASN A O 1
ATOM 659 N N . GLN A 1 91 ? 6.612 0.568 10.288 1.00 85.69 91 GLN A N 1
ATOM 660 C CA . GLN A 1 91 ? 6.929 1.414 9.123 1.00 85.69 91 GLN A CA 1
ATOM 661 C C . GLN A 1 91 ? 5.682 2.045 8.462 1.00 85.69 91 GLN A C 1
ATOM 663 O O . GLN A 1 91 ? 5.656 2.291 7.258 1.00 85.69 91 GLN A O 1
ATOM 668 N N . GLY A 1 92 ? 4.652 2.316 9.272 1.00 88.56 92 GLY A N 1
ATOM 669 C CA . GLY A 1 92 ? 3.377 2.887 8.843 1.00 88.56 92 GLY A CA 1
ATOM 670 C C . GLY A 1 92 ? 2.394 1.901 8.215 1.00 88.56 92 GLY A C 1
ATOM 671 O O . GLY A 1 92 ? 1.342 2.344 7.779 1.00 88.56 92 GLY A O 1
ATOM 672 N N . LEU A 1 93 ? 2.681 0.595 8.193 1.00 91.44 93 LEU A N 1
ATOM 673 C CA . LEU A 1 93 ? 1.739 -0.438 7.759 1.00 91.44 93 LEU A CA 1
ATOM 674 C C . LEU A 1 93 ? 1.415 -1.403 8.908 1.00 91.44 93 LEU A C 1
ATOM 676 O O . LEU A 1 93 ? 2.311 -1.928 9.568 1.00 91.44 93 LEU A O 1
ATOM 680 N N . GLY A 1 94 ? 0.131 -1.649 9.141 1.00 93.44 94 GLY A N 1
ATOM 681 C CA . GLY A 1 94 ? -0.375 -2.650 10.076 1.00 93.44 94 GLY A CA 1
ATOM 682 C C . GLY A 1 94 ? -1.334 -3.606 9.379 1.00 93.44 94 GLY A C 1
ATOM 683 O O . GLY A 1 94 ? -2.065 -3.219 8.466 1.00 93.44 94 GLY A O 1
ATOM 684 N N . THR A 1 95 ? -1.339 -4.871 9.790 1.00 95.12 95 THR A N 1
ATOM 685 C CA . THR A 1 95 ? -2.254 -5.880 9.244 1.00 95.12 95 THR A CA 1
ATOM 686 C C . THR A 1 95 ? -2.746 -6.802 10.347 1.00 95.12 95 THR A C 1
ATOM 688 O O . THR A 1 95 ? -1.969 -7.251 11.187 1.00 95.12 95 THR A O 1
ATOM 691 N N . PHE A 1 96 ? -4.038 -7.110 10.326 1.00 95.88 96 PHE A N 1
ATOM 692 C CA . PHE A 1 96 ? -4.670 -8.063 11.227 1.00 95.88 96 PHE A CA 1
ATOM 693 C C . PHE A 1 96 ? -5.617 -8.958 10.439 1.00 95.88 96 PHE A C 1
ATOM 695 O O . PHE A 1 96 ? -6.364 -8.469 9.602 1.00 95.88 96 PHE A O 1
ATOM 702 N N . SER A 1 97 ? -5.584 -10.266 10.683 1.00 95.88 97 SER A N 1
ATOM 703 C CA . SER A 1 97 ? -6.471 -11.220 10.013 1.00 95.88 97 SER A CA 1
ATOM 704 C C . SER A 1 97 ? -7.120 -12.142 11.030 1.00 95.88 97 SER A C 1
ATOM 706 O O . SER A 1 97 ? -6.425 -12.757 11.838 1.00 95.88 97 SER A O 1
ATOM 708 N N . ALA A 1 98 ? -8.446 -12.242 10.987 1.00 95.50 98 ALA A N 1
ATOM 709 C CA . ALA A 1 98 ? -9.214 -13.135 11.846 1.00 95.50 98 ALA A CA 1
ATOM 710 C C . ALA A 1 98 ? -10.570 -13.486 11.219 1.00 95.50 98 ALA A C 1
ATOM 712 O O . ALA A 1 98 ? -10.938 -12.989 10.154 1.00 95.50 98 ALA A O 1
ATOM 713 N N . SER A 1 99 ? -11.321 -14.341 11.912 1.00 95.25 99 SER A N 1
ATOM 714 C CA . SER A 1 99 ? -12.711 -14.648 11.585 1.00 95.25 99 SER A CA 1
ATOM 715 C C . SER A 1 99 ? -13.653 -13.711 12.337 1.00 95.25 99 SER A C 1
ATOM 717 O O . SER A 1 99 ? -13.599 -13.632 13.567 1.00 95.25 99 SER A O 1
ATOM 719 N N . PHE A 1 100 ? -14.557 -13.073 11.597 1.00 94.69 100 PHE A N 1
ATOM 720 C CA . PHE A 1 100 ? -15.569 -12.125 12.067 1.00 94.69 100 PHE A CA 1
ATOM 721 C C . PHE A 1 100 ? -16.954 -12.679 11.717 1.00 94.69 100 PHE A C 1
ATOM 723 O O . PHE A 1 100 ? -17.640 -12.145 10.856 1.00 94.69 100 PHE A O 1
ATOM 730 N N . LEU A 1 101 ? -17.361 -13.803 12.317 1.00 94.31 101 LEU A N 1
ATOM 731 C CA . LEU A 1 101 ? -18.597 -14.498 11.909 1.00 94.31 101 LEU A CA 1
ATOM 732 C C . LEU A 1 101 ? -19.856 -13.642 12.097 1.00 94.31 101 LEU A C 1
ATOM 734 O O . LEU A 1 101 ? -20.770 -13.727 11.282 1.00 94.31 101 LEU A O 1
ATOM 738 N N . ASP A 1 102 ? -19.852 -12.794 13.123 1.00 93.06 102 ASP A N 1
ATOM 739 C CA . ASP A 1 102 ? -20.950 -11.886 13.459 1.00 93.06 102 ASP A CA 1
ATOM 740 C C . ASP A 1 102 ? -20.611 -10.416 13.143 1.00 93.06 102 ASP A C 1
ATOM 742 O O . ASP A 1 102 ? -21.369 -9.513 13.485 1.00 93.06 102 ASP A O 1
ATOM 746 N N . GLY A 1 103 ? -19.477 -10.163 12.478 1.00 93.62 103 GLY A N 1
ATOM 747 C CA . GLY A 1 103 ? -18.892 -8.831 12.317 1.00 93.62 103 GLY A CA 1
ATOM 748 C C . GLY A 1 103 ? -17.935 -8.474 13.454 1.00 93.62 103 GLY A C 1
ATOM 749 O O . GLY A 1 103 ? -17.436 -9.342 14.171 1.00 93.62 103 GLY A O 1
ATOM 750 N N . GLY A 1 104 ? -17.630 -7.189 13.595 1.00 94.38 104 GLY A N 1
ATOM 751 C CA . GLY A 1 104 ? -16.729 -6.706 14.637 1.00 94.38 104 GLY A CA 1
ATOM 752 C C . GLY A 1 104 ? -16.656 -5.193 14.702 1.00 94.38 104 GLY A C 1
ATOM 753 O O . GLY A 1 104 ? -17.408 -4.494 14.020 1.00 94.38 104 GLY A O 1
ATOM 754 N N . VAL A 1 105 ? -15.728 -4.698 15.511 1.00 94.88 105 VAL A N 1
ATOM 755 C CA . VAL A 1 105 ? -15.483 -3.265 15.676 1.00 94.88 105 VAL A CA 1
ATOM 756 C C . VAL A 1 105 ? -13.984 -2.995 15.603 1.00 94.88 105 VAL A C 1
ATOM 758 O O . VAL A 1 105 ? -13.180 -3.736 16.168 1.00 94.88 105 VAL A O 1
ATOM 761 N N . LEU A 1 106 ? -13.616 -1.942 14.881 1.00 95.38 106 LEU A N 1
ATOM 762 C CA . LEU A 1 106 ? -12.285 -1.347 14.869 1.00 95.38 106 LEU A CA 1
ATOM 763 C C . LEU A 1 106 ? -12.381 0.017 15.546 1.00 95.38 106 LEU A C 1
ATOM 765 O O . LEU A 1 106 ? -13.211 0.822 15.142 1.00 95.38 106 LEU A O 1
ATOM 769 N N . ALA A 1 107 ? -11.533 0.305 16.522 1.00 94.38 107 ALA A N 1
ATOM 770 C CA . ALA A 1 107 ? -11.430 1.627 17.121 1.00 94.38 107 ALA A CA 1
ATOM 771 C C . ALA A 1 107 ? -10.006 2.163 17.049 1.00 94.38 107 ALA A C 1
ATOM 773 O O . ALA A 1 107 ? -9.023 1.419 16.937 1.00 94.38 107 ALA A O 1
ATOM 774 N N . ILE A 1 108 ? -9.931 3.486 17.084 1.00 92.75 108 ILE A N 1
ATOM 775 C CA . ILE A 1 108 ? -8.695 4.248 17.043 1.00 92.75 108 ILE A CA 1
ATOM 776 C C . ILE A 1 108 ? -8.527 4.904 18.406 1.00 92.75 108 ILE A C 1
ATOM 778 O O . ILE A 1 108 ? -9.378 5.674 18.843 1.00 92.75 108 ILE A O 1
ATOM 782 N N . ASP A 1 109 ? -7.412 4.608 19.057 1.00 90.62 109 ASP A N 1
ATOM 783 C CA . ASP A 1 109 ? -7.047 5.154 20.357 1.00 90.62 109 ASP A CA 1
ATOM 784 C C . ASP A 1 109 ? -5.769 5.994 20.245 1.00 90.62 109 ASP A C 1
ATOM 786 O O . ASP A 1 109 ? -4.879 5.714 19.437 1.00 90.62 109 ASP A O 1
ATOM 790 N N . GLY A 1 110 ? -5.662 7.019 21.085 1.00 84.94 110 GLY A N 1
ATOM 791 C CA . GLY A 1 110 ? -4.505 7.907 21.156 1.00 84.94 110 GLY A CA 1
ATOM 792 C C . GLY A 1 110 ? -4.746 9.325 20.633 1.00 84.94 110 GLY A C 1
ATOM 793 O O . GLY A 1 110 ? -5.799 9.681 20.108 1.00 84.94 110 GLY A O 1
ATOM 794 N N . THR A 1 111 ? -3.740 10.177 20.829 1.00 80.81 111 THR A N 1
ATOM 795 C CA . THR A 1 111 ? -3.769 11.571 20.383 1.00 80.81 111 THR A CA 1
ATOM 796 C C . THR A 1 111 ? -3.352 11.663 18.925 1.00 80.81 111 THR A C 1
ATOM 798 O O . THR A 1 111 ? -2.204 11.363 18.592 1.00 80.81 111 THR A O 1
ATOM 801 N N . LEU A 1 112 ? -4.269 12.118 18.080 1.00 81.38 112 LEU A N 1
ATOM 802 C CA . LEU A 1 112 ? -3.998 12.397 16.677 1.00 81.38 112 LEU A CA 1
ATOM 803 C C . LEU A 1 112 ? -3.527 13.845 16.536 1.00 81.38 112 LEU A C 1
ATOM 805 O O . LEU A 1 112 ? -4.107 14.746 17.142 1.00 81.38 112 LEU A O 1
ATOM 809 N N . SER A 1 113 ? -2.470 14.065 15.766 1.00 83.06 113 SER A N 1
ATOM 810 C CA . SER A 1 113 ? -2.040 15.402 15.365 1.00 83.06 113 SER A CA 1
ATOM 811 C C . SER A 1 113 ? -2.857 15.883 14.175 1.00 83.06 113 SER A C 1
ATOM 813 O O . SER A 1 113 ? -3.282 15.066 13.367 1.00 83.06 113 SER A O 1
ATOM 815 N N . ASP A 1 114 ? -3.052 17.195 14.033 1.00 80.50 114 ASP A N 1
ATOM 816 C CA . ASP A 1 114 ? -3.918 17.763 12.987 1.00 80.50 114 ASP A CA 1
ATOM 817 C C . ASP A 1 114 ? -3.530 17.313 11.562 1.00 80.50 114 ASP A C 1
ATOM 819 O O . ASP A 1 114 ? -4.409 17.127 10.723 1.00 80.50 114 ASP A O 1
ATOM 823 N N . ASP A 1 115 ? -2.243 17.034 11.323 1.00 83.69 115 ASP A N 1
ATOM 824 C CA . ASP A 1 115 ? -1.694 16.583 10.036 1.00 83.69 115 ASP A CA 1
ATOM 825 C C . ASP A 1 115 ? -1.635 15.043 9.885 1.00 83.69 115 ASP A C 1
ATOM 827 O O . ASP A 1 115 ? -1.078 14.506 8.917 1.00 83.69 115 ASP A O 1
ATOM 831 N N . PHE A 1 116 ? -2.189 14.289 10.839 1.00 89.00 116 PHE A N 1
ATOM 832 C CA . PHE A 1 116 ? -2.236 12.834 10.762 1.00 89.00 116 PHE A CA 1
ATOM 833 C C . PHE A 1 116 ? -3.308 12.362 9.777 1.00 89.00 116 PHE A C 1
ATOM 835 O O . PHE A 1 116 ? -4.493 12.682 9.902 1.00 89.00 116 PHE A O 1
ATOM 842 N N . SER A 1 117 ? -2.884 11.553 8.806 1.00 91.88 117 SER A N 1
ATOM 843 C CA . SER A 1 117 ? -3.768 10.904 7.840 1.00 91.88 117 SER A CA 1
ATOM 844 C C . SER A 1 117 ? -3.365 9.451 7.638 1.00 91.88 117 SER A C 1
ATOM 846 O O . SER A 1 117 ? -2.189 9.090 7.745 1.00 91.88 117 SER A O 1
ATOM 848 N N . PHE A 1 118 ? -4.351 8.603 7.378 1.00 92.94 118 PHE A N 1
ATOM 849 C CA . PHE A 1 118 ? -4.171 7.166 7.210 1.00 92.94 118 PHE A CA 1
ATOM 850 C C . PHE A 1 118 ? -5.328 6.567 6.409 1.00 92.94 118 PHE A C 1
ATOM 852 O O . PHE A 1 118 ? -6.403 7.149 6.284 1.00 92.94 118 PHE A O 1
ATOM 859 N N . GLU A 1 119 ? -5.102 5.375 5.886 1.00 93.94 119 GLU A N 1
ATOM 860 C CA . GLU A 1 119 ? -6.074 4.567 5.170 1.00 93.94 119 GLU A CA 1
ATOM 861 C C . GLU A 1 119 ? -6.370 3.294 5.954 1.00 93.94 119 GLU A C 1
ATOM 863 O O . GLU A 1 119 ? -5.468 2.666 6.513 1.00 93.94 119 GLU A O 1
ATOM 868 N N . ILE A 1 120 ? -7.643 2.908 5.992 1.00 94.56 120 ILE A N 1
ATOM 869 C CA . ILE A 1 120 ? -8.093 1.622 6.521 1.00 94.56 120 ILE A CA 1
ATOM 870 C C . ILE A 1 120 ? -8.800 0.872 5.405 1.00 94.56 120 ILE A C 1
ATOM 872 O O . ILE A 1 120 ? -9.592 1.448 4.663 1.00 94.56 120 ILE A O 1
ATOM 876 N N . ALA A 1 121 ? -8.560 -0.429 5.317 1.00 94.62 121 ALA A N 1
ATOM 877 C CA . ALA A 1 121 ? -9.300 -1.285 4.410 1.00 94.62 121 ALA A CA 1
ATOM 878 C C . ALA A 1 121 ? -9.582 -2.652 5.030 1.00 94.62 121 ALA A C 1
ATOM 880 O O . ALA A 1 121 ? -8.773 -3.161 5.812 1.00 94.62 121 ALA A O 1
ATOM 881 N N . ALA A 1 122 ? -10.716 -3.245 4.659 1.00 94.62 122 ALA A N 1
ATOM 882 C CA . ALA A 1 122 ? -11.139 -4.570 5.095 1.00 94.62 122 ALA A CA 1
ATOM 883 C C . ALA A 1 122 ? -11.446 -5.440 3.867 1.00 94.62 122 ALA A C 1
ATOM 885 O O . ALA A 1 122 ? -12.339 -5.114 3.088 1.00 94.62 122 ALA A O 1
ATOM 886 N N . SER A 1 123 ? -10.723 -6.545 3.685 1.00 94.31 123 SER A N 1
ATOM 887 C CA . SER A 1 123 ? -10.957 -7.481 2.575 1.00 94.31 123 SER A CA 1
ATOM 888 C C . SER A 1 123 ? -10.589 -8.917 2.941 1.00 94.31 123 SER A C 1
ATOM 890 O O . SER A 1 123 ? -10.266 -9.200 4.088 1.00 94.31 123 SER A O 1
ATOM 892 N N . ASP A 1 124 ? -10.659 -9.842 1.992 1.00 91.88 124 ASP A N 1
ATOM 893 C CA . ASP A 1 124 ? -10.214 -11.234 2.149 1.00 91.88 124 ASP A CA 1
ATOM 894 C C . ASP A 1 124 ? -8.684 -11.405 2.050 1.00 91.88 124 ASP A C 1
ATOM 896 O O . ASP A 1 124 ? -8.152 -12.466 2.385 1.00 91.88 124 ASP A O 1
ATOM 900 N N . ARG A 1 125 ? -7.975 -10.355 1.621 1.00 88.44 125 ARG A N 1
ATOM 901 C CA . ARG A 1 125 ? -6.512 -10.269 1.505 1.00 88.44 125 ARG A CA 1
ATOM 902 C C . ARG A 1 125 ? -5.984 -8.925 2.040 1.00 88.44 125 ARG A C 1
ATOM 904 O O . ARG A 1 125 ? -6.766 -8.062 2.428 1.00 88.44 125 ARG A O 1
ATOM 911 N N . PRO A 1 126 ? -4.668 -8.701 2.144 1.00 86.94 126 PRO A N 1
ATOM 912 C CA . PRO A 1 126 ? -4.154 -7.361 2.427 1.00 86.94 126 PRO A CA 1
ATOM 913 C C . PRO A 1 126 ? -4.405 -6.425 1.230 1.00 86.94 126 PRO A C 1
ATOM 915 O O . PRO A 1 126 ? -3.933 -6.710 0.135 1.00 86.94 126 PRO A O 1
ATOM 918 N N . MET A 1 127 ? -5.133 -5.313 1.421 1.00 87.44 127 MET A N 1
ATOM 919 C CA . MET A 1 127 ? -5.274 -4.273 0.374 1.00 87.44 127 MET A CA 1
ATOM 920 C C . MET A 1 127 ? -4.056 -3.341 0.324 1.00 87.44 127 MET A C 1
ATOM 922 O O . MET A 1 127 ? -3.690 -2.824 -0.731 1.00 87.44 127 MET A O 1
ATOM 926 N N . HIS A 1 128 ? -3.406 -3.162 1.474 1.00 86.19 128 HIS A N 1
ATOM 927 C CA . HIS A 1 128 ? -2.131 -2.473 1.606 1.00 86.19 128 HIS A CA 1
ATOM 928 C C . HIS A 1 128 ? -1.023 -3.513 1.790 1.00 86.19 128 HIS A C 1
ATOM 930 O O . HIS A 1 128 ? -1.005 -4.222 2.799 1.00 86.19 128 HIS A O 1
ATOM 936 N N . GLU A 1 129 ? -0.091 -3.595 0.842 1.00 82.38 129 GLU A N 1
ATOM 937 C CA . GLU A 1 129 ? 1.012 -4.554 0.886 1.00 82.38 129 GLU A CA 1
ATOM 938 C C . GLU A 1 129 ? 2.330 -3.900 0.457 1.00 82.38 129 GLU A C 1
ATOM 940 O O . GLU A 1 129 ? 2.432 -3.266 -0.595 1.00 82.38 129 GLU A O 1
ATOM 945 N N . VAL A 1 130 ? 3.372 -4.092 1.270 1.00 77.56 130 VAL A N 1
ATOM 946 C CA . VAL A 1 130 ? 4.747 -3.830 0.833 1.00 77.56 130 VAL A CA 1
ATOM 947 C C . VAL A 1 130 ? 5.209 -5.040 0.037 1.00 77.56 130 VAL A C 1
ATOM 949 O O . VAL A 1 130 ? 5.339 -6.137 0.582 1.00 77.56 130 VAL A O 1
ATOM 952 N N . LEU A 1 131 ? 5.490 -4.842 -1.249 1.00 77.50 131 LEU A N 1
ATOM 953 C CA . LEU A 1 131 ? 5.971 -5.928 -2.094 1.00 77.50 131 LEU A CA 1
ATOM 954 C C . LEU A 1 131 ? 7.361 -6.372 -1.631 1.00 77.50 131 LEU A C 1
ATOM 956 O O . LEU A 1 131 ? 8.282 -5.566 -1.513 1.00 77.50 131 LEU A O 1
ATOM 960 N N . ALA A 1 132 ? 7.544 -7.681 -1.457 1.00 74.62 132 ALA A N 1
ATOM 961 C CA . ALA A 1 132 ? 8.851 -8.257 -1.132 1.00 74.62 132 ALA A CA 1
ATOM 962 C C . ALA A 1 132 ? 9.878 -8.105 -2.274 1.00 74.62 132 ALA A C 1
ATOM 964 O O . ALA A 1 132 ? 11.078 -8.279 -2.066 1.00 74.62 132 ALA A O 1
ATOM 965 N N . THR A 1 133 ? 9.405 -7.802 -3.487 1.00 81.12 133 THR A N 1
ATOM 966 C CA . THR A 1 133 ? 10.228 -7.698 -4.693 1.00 81.12 133 THR A CA 1
ATOM 967 C C . THR A 1 133 ? 10.248 -6.264 -5.203 1.00 81.12 133 THR A C 1
ATOM 969 O O . THR A 1 133 ? 9.207 -5.623 -5.335 1.00 81.12 133 THR A O 1
ATOM 972 N N . PHE A 1 134 ? 11.442 -5.776 -5.528 1.00 82.88 134 PHE A N 1
ATOM 973 C CA . PHE A 1 134 ? 11.637 -4.453 -6.112 1.00 82.88 134 PHE A CA 1
ATOM 974 C C . PHE A 1 134 ? 11.335 -4.433 -7.611 1.00 82.88 134 PHE A C 1
ATOM 976 O O . PHE A 1 134 ? 11.483 -5.464 -8.278 1.00 82.88 134 PHE A O 1
ATOM 983 N N . PRO A 1 135 ? 10.964 -3.261 -8.162 1.00 88.00 135 PRO A N 1
ATOM 984 C CA . PRO A 1 135 ? 10.980 -3.066 -9.598 1.00 88.00 135 PRO A CA 1
ATOM 985 C C . PRO A 1 135 ? 12.347 -3.446 -10.164 1.00 88.00 135 PRO A C 1
ATOM 987 O O . PRO A 1 135 ? 13.394 -3.099 -9.612 1.00 88.00 135 PRO A O 1
ATOM 990 N N . LEU A 1 136 ? 12.339 -4.174 -11.271 1.00 90.50 136 LEU A N 1
ATOM 991 C CA . LEU A 1 136 ? 13.560 -4.607 -11.921 1.00 90.50 136 LEU A CA 1
ATOM 992 C C . LEU A 1 136 ? 14.042 -3.529 -12.891 1.00 90.50 136 LEU A C 1
ATOM 994 O O . LEU A 1 136 ? 13.286 -3.070 -13.747 1.00 90.50 136 LEU A O 1
ATOM 998 N N . LEU A 1 137 ? 15.323 -3.183 -12.797 1.00 92.56 137 LEU A N 1
ATOM 999 C CA . LEU A 1 137 ? 15.988 -2.340 -13.782 1.00 92.56 137 LEU A CA 1
ATOM 1000 C C . LEU A 1 137 ? 16.344 -3.155 -15.030 1.00 92.56 137 LEU A C 1
ATOM 1002 O O . LEU A 1 137 ? 17.075 -4.140 -14.940 1.00 92.56 137 LEU A O 1
ATOM 1006 N N . GLY A 1 138 ? 15.828 -2.737 -16.182 1.00 92.06 138 GLY A N 1
ATOM 1007 C CA . GLY A 1 138 ? 16.142 -3.312 -17.486 1.00 92.06 138 GLY A CA 1
ATOM 1008 C C . GLY A 1 138 ? 17.387 -2.698 -18.112 1.00 92.06 138 GLY A C 1
ATOM 1009 O O . GLY A 1 138 ? 18.408 -3.362 -18.254 1.00 92.06 138 GLY A O 1
ATOM 1010 N N . ASP A 1 139 ? 17.279 -1.429 -18.499 1.00 93.38 139 ASP A N 1
ATOM 1011 C CA . ASP A 1 139 ? 18.329 -0.678 -19.192 1.00 93.38 139 ASP A CA 1
ATOM 1012 C C . ASP A 1 139 ? 18.219 0.819 -18.857 1.00 93.38 139 ASP A C 1
ATOM 1014 O O . ASP A 1 139 ? 17.175 1.281 -18.386 1.00 93.38 139 ASP A O 1
ATOM 1018 N N . THR A 1 140 ? 19.281 1.591 -19.084 1.00 93.75 140 THR A N 1
ATOM 1019 C CA . THR A 1 140 ? 19.303 3.042 -18.856 1.00 93.75 140 THR A CA 1
ATOM 1020 C C . THR A 1 140 ? 20.024 3.789 -19.972 1.00 93.75 140 THR A C 1
ATOM 1022 O O . THR A 1 140 ? 20.997 3.319 -20.556 1.00 93.75 140 THR A O 1
ATOM 1025 N N . THR A 1 141 ? 19.564 5.007 -20.243 1.00 93.06 141 THR A N 1
ATOM 1026 C CA . THR A 1 141 ? 20.297 6.002 -21.032 1.00 93.06 141 THR A CA 1
ATOM 1027 C C . THR A 1 141 ? 20.690 7.174 -20.129 1.00 93.06 141 THR A C 1
ATOM 1029 O O . THR A 1 141 ? 20.544 7.117 -18.909 1.00 93.06 141 THR A O 1
ATOM 1032 N N . SER A 1 142 ? 21.185 8.274 -20.703 1.00 91.56 142 SER A N 1
ATOM 1033 C CA . SER A 1 142 ? 21.497 9.475 -19.924 1.00 91.56 142 SER A CA 1
ATOM 1034 C C . SER A 1 142 ? 20.268 10.124 -19.280 1.00 91.56 142 SER A C 1
ATOM 1036 O O . SER A 1 142 ? 20.429 10.841 -18.301 1.00 91.56 142 SER A O 1
ATOM 1038 N N . ASN A 1 143 ? 19.062 9.916 -19.811 1.00 94.75 143 ASN A N 1
ATOM 1039 C CA . ASN A 1 143 ? 17.844 10.581 -19.336 1.00 94.75 143 ASN A CA 1
ATOM 1040 C C . ASN A 1 143 ? 16.593 9.687 -19.350 1.00 94.75 143 ASN A C 1
ATOM 1042 O O . ASN A 1 143 ? 15.476 10.187 -19.166 1.00 94.75 143 ASN A O 1
ATOM 1046 N N . GLN A 1 144 ? 16.766 8.385 -19.584 1.00 95.25 144 GLN A N 1
ATOM 1047 C CA . GLN A 1 144 ? 15.693 7.397 -19.626 1.00 95.25 144 GLN A CA 1
ATOM 1048 C C . GLN A 1 144 ? 16.086 6.128 -18.876 1.00 95.25 144 GLN A C 1
ATOM 1050 O O . GLN A 1 144 ? 17.267 5.805 -18.753 1.00 95.25 144 GLN A O 1
ATOM 1055 N N . ALA A 1 145 ? 15.082 5.394 -18.410 1.00 95.12 145 ALA A N 1
ATOM 1056 C CA . ALA A 1 145 ? 15.254 4.079 -17.811 1.00 95.12 145 ALA A CA 1
ATOM 1057 C C . ALA A 1 145 ? 14.111 3.157 -18.234 1.00 95.12 145 ALA A C 1
ATOM 1059 O O . ALA A 1 145 ? 12.969 3.594 -18.361 1.00 95.12 145 ALA A O 1
ATOM 1060 N N . LEU A 1 146 ? 14.425 1.883 -18.433 1.00 94.88 146 LEU A N 1
ATOM 1061 C CA . LEU A 1 146 ? 13.451 0.820 -18.618 1.00 94.88 146 LEU A CA 1
ATOM 1062 C C . LEU A 1 146 ? 13.296 0.078 -17.292 1.00 94.88 146 LEU A C 1
ATOM 1064 O O . LEU A 1 146 ? 14.267 -0.484 -16.786 1.00 94.88 146 LEU A O 1
ATOM 1068 N N . LEU A 1 147 ? 12.092 0.089 -16.731 1.00 94.19 147 LEU A N 1
ATOM 1069 C CA . LEU A 1 147 ? 11.773 -0.539 -15.451 1.00 94.19 147 LEU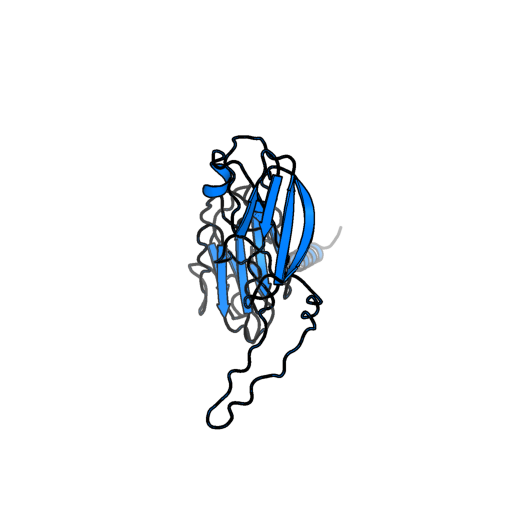 A CA 1
ATOM 1070 C C . LEU A 1 147 ? 10.657 -1.561 -15.625 1.00 94.19 147 LEU A C 1
ATOM 1072 O O . LEU A 1 147 ? 9.795 -1.403 -16.486 1.00 94.19 147 LEU A O 1
ATOM 1076 N N . PHE A 1 148 ? 10.656 -2.586 -14.782 1.00 92.25 148 PHE A N 1
ATOM 1077 C CA . PHE A 1 148 ? 9.619 -3.610 -14.769 1.00 92.25 148 PHE A CA 1
ATOM 1078 C C . PHE A 1 148 ? 9.034 -3.778 -13.373 1.00 92.25 148 PHE A C 1
ATOM 1080 O O . PHE A 1 148 ? 9.770 -3.746 -12.387 1.00 92.25 148 PHE A O 1
ATOM 1087 N N . SER A 1 149 ? 7.731 -4.026 -13.285 1.00 91.00 149 SER A N 1
ATOM 1088 C CA . SER A 1 149 ? 7.082 -4.432 -12.042 1.00 91.00 149 SER A CA 1
ATOM 1089 C C . SER A 1 149 ? 7.634 -5.776 -11.550 1.00 91.00 149 SER A C 1
ATOM 1091 O O . SER A 1 149 ? 8.221 -6.554 -12.323 1.00 91.00 149 SER A O 1
ATOM 1093 N N . PRO A 1 150 ? 7.390 -6.117 -10.276 1.00 89.06 150 PRO A N 1
ATOM 1094 C CA . PRO A 1 150 ? 7.369 -7.509 -9.853 1.00 89.06 150 PRO A CA 1
ATOM 1095 C C . PRO A 1 150 ? 6.474 -8.350 -10.775 1.00 89.06 150 PRO A C 1
ATOM 1097 O O . PRO A 1 150 ? 5.521 -7.816 -11.358 1.00 89.06 150 PRO A O 1
ATOM 1100 N N . PRO A 1 151 ? 6.804 -9.636 -10.961 1.00 88.69 151 PRO A N 1
ATOM 1101 C CA . PRO A 1 151 ? 6.006 -10.498 -11.809 1.00 88.69 151 PRO A CA 1
ATOM 1102 C C . PRO A 1 151 ? 4.625 -10.723 -11.190 1.00 88.69 151 PRO A C 1
ATOM 1104 O O . PRO A 1 151 ? 4.479 -10.786 -9.969 1.00 88.69 151 PRO A O 1
ATOM 1107 N N . PHE A 1 152 ? 3.621 -10.845 -12.043 1.00 86.81 152 PHE A N 1
ATOM 1108 C CA . PHE A 1 152 ? 2.262 -11.225 -11.699 1.00 86.81 152 PHE A CA 1
ATOM 1109 C C . PHE A 1 152 ? 1.755 -12.248 -12.711 1.00 86.81 152 PHE A C 1
ATOM 1111 O O . PHE A 1 152 ? 2.269 -12.338 -13.822 1.00 86.81 152 PHE A O 1
ATOM 1118 N N . ASP A 1 153 ? 0.739 -13.013 -12.321 1.00 85.62 153 ASP A N 1
ATOM 1119 C CA . ASP A 1 153 ? 0.155 -14.063 -13.164 1.00 85.62 153 ASP A CA 1
ATOM 1120 C C . ASP A 1 153 ? 1.195 -15.095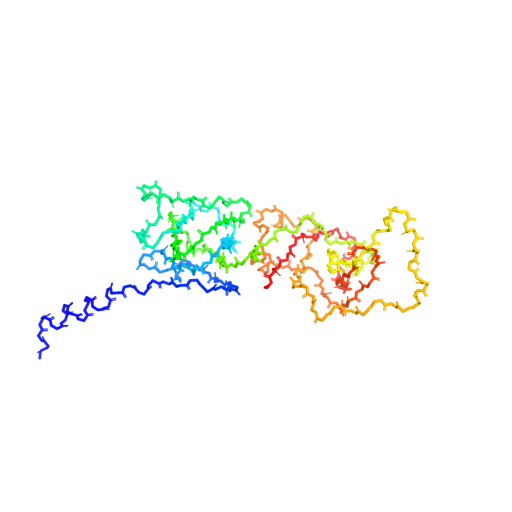 -13.666 1.00 85.62 153 ASP A C 1
ATOM 1122 O O . ASP A 1 153 ? 1.467 -15.192 -14.868 1.00 85.62 153 ASP A O 1
ATOM 1126 N N . PRO A 1 154 ? 1.848 -15.840 -12.748 1.00 83.31 154 PRO A N 1
ATOM 1127 C CA . PRO A 1 154 ? 2.807 -16.866 -13.133 1.00 83.31 154 PRO A CA 1
ATOM 1128 C C . PRO A 1 154 ? 2.107 -18.012 -13.886 1.00 83.31 154 PRO A C 1
ATOM 1130 O O . PRO A 1 154 ? 1.032 -18.459 -13.471 1.00 83.31 154 PRO A O 1
ATOM 1133 N N . PRO A 1 155 ? 2.707 -18.543 -14.966 1.00 77.06 155 PRO A N 1
ATOM 1134 C CA . PRO A 1 155 ? 2.180 -19.705 -15.667 1.00 77.06 155 PRO A CA 1
ATOM 1135 C C . PRO A 1 155 ? 2.091 -20.925 -14.745 1.00 77.06 155 PRO A C 1
ATOM 1137 O O . PRO A 1 155 ? 2.984 -21.218 -13.951 1.00 77.06 155 PRO A O 1
ATOM 1140 N N . ILE A 1 156 ? 1.010 -21.689 -14.896 1.00 76.94 156 ILE A N 1
ATOM 1141 C CA . ILE A 1 156 ? 0.835 -22.950 -14.178 1.00 76.94 156 ILE A CA 1
ATOM 1142 C C . ILE A 1 156 ? 1.561 -24.051 -14.950 1.00 76.94 156 ILE A C 1
ATOM 1144 O O . ILE A 1 156 ? 1.110 -24.481 -16.014 1.00 76.94 156 ILE A O 1
ATOM 1148 N N . PHE A 1 157 ? 2.663 -24.543 -14.389 1.00 74.94 157 PHE A N 1
ATOM 1149 C CA . PHE A 1 157 ? 3.343 -25.733 -14.887 1.00 74.94 157 PHE A CA 1
ATOM 1150 C C . PHE A 1 157 ? 2.831 -26.974 -14.150 1.00 74.94 157 PHE A C 1
ATOM 1152 O O . PHE A 1 157 ? 2.828 -27.030 -12.922 1.00 74.94 157 PHE A O 1
ATOM 1159 N N . ILE A 1 158 ? 2.373 -27.976 -14.905 1.00 76.38 158 ILE A N 1
ATOM 1160 C CA . ILE A 1 158 ? 2.027 -29.288 -14.353 1.00 76.38 158 ILE A CA 1
ATOM 1161 C C . ILE A 1 158 ? 3.262 -30.172 -14.480 1.00 76.38 158 ILE A C 1
ATOM 1163 O O . ILE A 1 158 ? 3.602 -30.610 -15.582 1.00 76.38 158 ILE A O 1
ATOM 1167 N N . ASP A 1 159 ? 3.916 -30.441 -13.353 1.00 78.56 159 ASP A N 1
ATOM 1168 C CA . ASP A 1 159 ? 5.051 -31.355 -13.325 1.00 78.56 159 ASP A CA 1
ATOM 1169 C C . ASP A 1 159 ? 4.607 -32.781 -13.694 1.00 78.56 159 ASP A C 1
ATOM 1171 O O . ASP A 1 159 ? 3.604 -33.288 -13.169 1.00 78.56 159 ASP A O 1
ATOM 1175 N N . PRO A 1 160 ? 5.337 -33.477 -14.582 1.00 78.31 160 PRO A N 1
ATOM 1176 C CA . PRO A 1 160 ? 5.022 -34.856 -14.911 1.00 78.31 160 PRO A CA 1
ATOM 1177 C C . PRO A 1 160 ? 5.251 -35.758 -13.692 1.00 78.31 160 PRO A C 1
ATOM 1179 O O . PRO A 1 160 ? 6.310 -35.733 -13.064 1.00 78.31 160 PRO A O 1
ATOM 1182 N N . SER A 1 161 ? 4.271 -36.606 -13.376 1.00 79.00 161 SER A N 1
ATOM 1183 C CA . SER A 1 161 ? 4.360 -37.558 -12.266 1.00 79.00 161 SER A CA 1
ATOM 1184 C C . SER A 1 161 ? 4.733 -38.957 -12.757 1.00 79.00 161 SER A C 1
ATOM 1186 O O . SER A 1 161 ? 4.194 -39.462 -13.742 1.00 79.00 161 SER A O 1
ATOM 1188 N N . TYR A 1 162 ? 5.662 -39.614 -12.054 1.00 78.19 162 TYR A N 1
ATOM 1189 C CA . TYR A 1 162 ? 6.021 -41.006 -12.335 1.00 78.19 162 TYR A CA 1
ATOM 1190 C C . TYR A 1 162 ? 4.788 -41.924 -12.219 1.00 78.19 162 TYR A C 1
ATOM 1192 O O . TYR A 1 162 ? 4.023 -41.782 -11.262 1.00 78.19 162 TYR A O 1
ATOM 1200 N N . PRO A 1 163 ? 4.610 -42.919 -13.115 1.00 85.75 163 PRO A N 1
ATOM 1201 C CA . PRO A 1 163 ? 5.488 -43.311 -14.229 1.00 85.75 163 PRO A CA 1
ATOM 1202 C C . PRO A 1 163 ? 5.245 -42.561 -15.548 1.00 85.75 163 PRO A C 1
ATOM 1204 O O . PRO A 1 163 ? 5.895 -42.863 -16.547 1.00 85.75 163 PRO A O 1
ATOM 1207 N N . ASN A 1 164 ? 4.300 -41.624 -15.590 1.00 79.69 164 ASN A N 1
ATOM 1208 C CA . ASN A 1 164 ? 3.815 -41.031 -16.828 1.00 79.69 164 ASN A CA 1
ATOM 1209 C C . ASN A 1 164 ? 4.505 -39.690 -17.131 1.00 79.69 164 ASN A C 1
ATOM 1211 O O . ASN A 1 164 ? 3.981 -38.615 -16.847 1.00 79.69 164 ASN A O 1
ATOM 1215 N N . TYR A 1 165 ? 5.685 -39.757 -17.748 1.00 71.38 165 TYR A N 1
ATOM 1216 C CA . TYR A 1 165 ? 6.404 -38.583 -18.251 1.00 71.38 165 TYR A CA 1
ATOM 1217 C C . TYR A 1 165 ? 5.935 -38.211 -19.658 1.00 71.38 165 TYR A C 1
ATOM 1219 O O . TYR A 1 165 ? 6.658 -38.389 -20.638 1.00 71.38 165 TYR A O 1
ATOM 1227 N N . THR A 1 166 ? 4.706 -37.715 -19.780 1.00 73.25 166 THR A N 1
ATOM 1228 C CA . THR A 1 166 ? 4.283 -37.099 -21.042 1.00 73.25 166 THR A CA 1
ATOM 1229 C C . THR A 1 166 ? 4.688 -35.629 -21.008 1.00 73.25 166 THR A C 1
ATOM 1231 O O . THR A 1 166 ? 4.138 -34.860 -20.224 1.00 73.25 166 THR A O 1
ATOM 1234 N N . LEU A 1 167 ? 5.669 -35.239 -21.825 1.00 70.19 167 LEU A N 1
ATOM 1235 C CA . LEU A 1 167 ? 6.017 -33.828 -21.991 1.00 70.19 167 LEU A CA 1
ATOM 1236 C C . LEU A 1 167 ? 4.892 -33.117 -22.761 1.00 70.19 167 LEU A C 1
ATOM 1238 O O . LEU A 1 167 ? 4.398 -33.680 -23.746 1.00 70.19 167 LEU A O 1
ATOM 1242 N N . PRO A 1 168 ? 4.485 -31.901 -22.358 1.00 69.62 168 PRO A N 1
ATOM 1243 C CA . PRO A 1 168 ? 3.578 -31.099 -23.164 1.00 69.62 168 PRO A CA 1
ATOM 1244 C C . PRO A 1 168 ? 4.193 -30.867 -24.551 1.00 69.62 168 PRO A C 1
ATOM 1246 O O . PRO A 1 168 ? 5.398 -30.650 -24.692 1.00 69.62 168 PRO A O 1
ATOM 1249 N N . GLY A 1 169 ? 3.365 -30.975 -25.593 1.00 75.94 169 GLY A N 1
ATOM 1250 C CA . GLY A 1 169 ? 3.811 -30.761 -26.968 1.00 75.94 169 GLY A CA 1
ATOM 1251 C C . GLY A 1 169 ? 4.341 -29.334 -27.177 1.00 75.94 169 GLY A C 1
ATOM 1252 O O . GLY A 1 169 ? 3.937 -28.420 -26.457 1.00 75.94 169 GLY A O 1
ATOM 1253 N N . PRO A 1 170 ? 5.225 -29.112 -28.165 1.00 70.38 170 PRO A N 1
ATOM 1254 C CA . PRO A 1 170 ? 5.762 -27.786 -28.440 1.00 70.38 170 PRO A CA 1
ATOM 1255 C C . PRO A 1 170 ? 4.635 -26.834 -28.859 1.00 70.38 170 PRO A C 1
ATOM 1257 O O . PRO A 1 170 ? 4.009 -27.022 -29.903 1.00 70.38 170 PRO A O 1
ATOM 1260 N N . SER A 1 171 ? 4.389 -25.804 -28.050 1.00 72.56 171 SER A N 1
ATOM 1261 C CA . SER A 1 171 ? 3.519 -24.686 -28.409 1.00 72.56 171 SER A CA 1
ATOM 1262 C C . SER A 1 171 ? 4.379 -23.506 -28.846 1.00 72.56 171 SER A C 1
ATOM 1264 O O . SER A 1 171 ? 5.262 -23.075 -28.112 1.00 72.56 171 SER A O 1
ATOM 1266 N N . LEU A 1 172 ? 4.122 -22.987 -30.047 1.00 73.25 172 LEU A N 1
ATOM 1267 C CA . LEU A 1 172 ? 4.727 -21.744 -30.544 1.00 73.25 172 LEU A CA 1
ATOM 1268 C C . LEU A 1 172 ? 3.855 -20.514 -30.249 1.00 73.25 172 LEU A C 1
ATOM 1270 O O . LEU A 1 172 ? 4.218 -19.402 -30.624 1.00 73.25 172 LEU A O 1
ATOM 1274 N N . ALA A 1 173 ? 2.685 -20.707 -29.635 1.00 76.75 173 ALA A N 1
ATOM 1275 C CA . ALA A 1 173 ? 1.811 -19.609 -29.260 1.00 76.75 173 ALA A CA 1
ATOM 1276 C C . ALA A 1 173 ? 2.295 -19.005 -27.939 1.00 76.75 173 ALA A C 1
ATOM 1278 O O . ALA A 1 173 ? 2.379 -19.713 -26.934 1.00 76.75 173 ALA A O 1
ATOM 1279 N N . SER A 1 174 ? 2.588 -17.704 -27.943 1.00 72.12 174 SER A N 1
ATOM 1280 C CA . SER A 1 174 ? 2.778 -16.955 -26.702 1.00 72.12 174 SER A CA 1
ATOM 1281 C C . SER A 1 174 ? 1.489 -17.005 -25.877 1.00 72.12 174 SER A C 1
ATOM 1283 O O . SER A 1 174 ? 0.402 -16.939 -26.465 1.00 72.12 174 SER A O 1
ATOM 1285 N N . PRO A 1 175 ? 1.576 -17.107 -24.539 1.00 78.19 175 PRO A N 1
ATOM 1286 C CA . PRO A 1 175 ? 0.401 -16.971 -23.694 1.00 78.19 175 PRO A CA 1
ATOM 1287 C C . PRO A 1 175 ? -0.275 -15.624 -23.965 1.00 78.19 175 PRO A C 1
ATOM 1289 O O . PRO A 1 175 ? 0.381 -14.629 -24.288 1.00 78.19 175 PRO A O 1
ATOM 1292 N N . SER A 1 176 ? -1.602 -15.610 -23.886 1.00 83.75 176 SER A N 1
ATOM 1293 C CA . SER A 1 176 ? -2.367 -14.371 -23.961 1.00 83.75 176 SER A CA 1
ATOM 1294 C C . SER A 1 176 ? -2.064 -13.501 -22.738 1.00 83.75 176 SER A C 1
ATOM 1296 O O . SER A 1 176 ? -1.870 -14.052 -21.652 1.00 83.75 176 SER A O 1
ATOM 1298 N N . PRO A 1 177 ? -2.026 -12.166 -22.891 1.00 86.12 177 PRO A N 1
ATOM 1299 C CA . PRO A 1 177 ? -1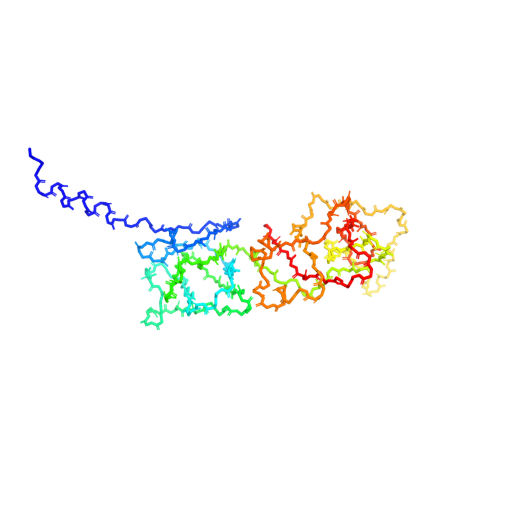.951 -11.267 -21.746 1.00 86.12 177 PRO A CA 1
ATOM 1300 C C . PRO A 1 177 ? -3.140 -11.493 -20.802 1.00 86.12 177 PRO A C 1
ATOM 1302 O O . PRO A 1 177 ? -4.223 -11.840 -21.284 1.00 86.12 177 PRO A O 1
ATOM 1305 N N . PRO A 1 178 ? -2.954 -11.306 -19.484 1.00 87.50 178 PRO A N 1
ATOM 1306 C CA . PRO A 1 178 ? -4.033 -11.425 -18.519 1.00 87.50 178 PRO A CA 1
ATOM 1307 C C . PRO A 1 178 ? -5.078 -10.334 -18.749 1.00 87.50 178 PRO A C 1
ATOM 1309 O O . PRO A 1 178 ? -4.752 -9.216 -19.153 1.00 87.50 178 PRO A O 1
ATOM 1312 N N . ASP A 1 179 ? -6.334 -10.649 -18.430 1.00 84.56 179 ASP A N 1
ATOM 1313 C CA . ASP A 1 179 ? -7.462 -9.719 -18.574 1.00 84.56 179 ASP A CA 1
ATOM 1314 C C . ASP A 1 179 ? -7.378 -8.523 -17.603 1.00 84.56 179 ASP A C 1
ATOM 1316 O O . ASP A 1 179 ? -8.020 -7.494 -17.815 1.00 84.56 179 ASP A O 1
ATOM 1320 N N . SER A 1 180 ? -6.575 -8.640 -16.539 1.00 81.88 180 SER A N 1
ATOM 1321 C CA . SER A 1 180 ? -6.342 -7.587 -15.549 1.00 81.88 180 SER A CA 1
ATOM 1322 C C . SER A 1 180 ? -4.909 -7.617 -15.022 1.00 81.88 180 SER A C 1
ATOM 1324 O O . SER A 1 180 ? -4.384 -8.691 -14.728 1.00 81.88 180 SER A O 1
ATOM 1326 N N . SER A 1 181 ? -4.305 -6.444 -14.828 1.00 81.81 181 SER A N 1
ATOM 1327 C CA . SER A 1 181 ? -3.015 -6.279 -14.149 1.00 81.81 181 SER A CA 1
ATOM 1328 C C . SER A 1 181 ? -3.199 -5.670 -12.754 1.00 81.81 181 SER A C 1
ATOM 1330 O O . SER A 1 181 ? -4.120 -4.869 -12.565 1.00 81.81 181 SER A O 1
ATOM 1332 N N . PRO A 1 182 ? -2.318 -5.980 -11.784 1.00 81.06 182 PRO A N 1
ATOM 1333 C CA . PRO A 1 182 ? -2.286 -5.263 -10.513 1.00 81.06 182 PRO A CA 1
ATOM 1334 C C . PRO A 1 182 ? -2.051 -3.762 -10.719 1.00 81.06 182 PRO A C 1
ATOM 1336 O O . PRO A 1 182 ? -1.403 -3.352 -11.687 1.00 81.06 182 PRO A O 1
ATOM 1339 N N . ASN A 1 183 ? -2.556 -2.943 -9.795 1.00 79.31 183 ASN A N 1
ATOM 1340 C CA . ASN A 1 183 ? -2.328 -1.505 -9.823 1.00 79.31 183 ASN A CA 1
ATOM 1341 C C . ASN A 1 183 ? -0.994 -1.184 -9.131 1.00 79.31 183 ASN A C 1
ATOM 1343 O O . ASN A 1 183 ? -0.861 -1.228 -7.902 1.00 79.31 183 ASN A O 1
ATOM 1347 N N . PHE A 1 184 ? 0.027 -0.926 -9.942 1.00 80.25 184 PHE A N 1
ATOM 1348 C CA . PHE A 1 184 ? 1.364 -0.593 -9.472 1.00 80.25 184 PHE A CA 1
ATOM 1349 C C . PHE A 1 184 ? 1.573 0.918 -9.506 1.00 80.25 184 PHE A C 1
ATOM 1351 O O . PHE A 1 184 ? 1.395 1.557 -10.540 1.00 80.25 184 PHE A O 1
ATOM 1358 N N . THR A 1 185 ? 2.053 1.471 -8.396 1.00 78.94 185 THR A N 1
ATOM 1359 C CA . THR A 1 185 ? 2.488 2.868 -8.336 1.00 78.94 185 THR A CA 1
ATOM 1360 C C . THR A 1 185 ? 4.008 2.905 -8.401 1.00 78.94 185 THR A C 1
ATOM 1362 O O . THR A 1 185 ? 4.686 2.501 -7.458 1.00 78.94 185 THR A O 1
ATOM 1365 N N . LEU A 1 186 ? 4.557 3.397 -9.514 1.00 84.19 186 LEU A N 1
ATOM 1366 C CA . LEU A 1 186 ? 5.997 3.582 -9.669 1.00 84.19 186 LEU A CA 1
ATOM 1367 C C . LEU A 1 186 ? 6.410 4.984 -9.210 1.00 84.19 186 LEU A C 1
ATOM 1369 O O . LEU A 1 186 ? 6.112 5.983 -9.868 1.00 84.19 186 LEU A O 1
ATOM 1373 N N . LEU A 1 187 ? 7.165 5.045 -8.115 1.00 86.69 187 LEU A N 1
ATOM 1374 C CA . LEU A 1 187 ? 7.830 6.264 -7.668 1.00 86.69 187 LEU A CA 1
ATOM 1375 C C . LEU A 1 187 ? 9.331 6.165 -7.939 1.00 86.69 187 LEU A C 1
ATOM 1377 O O . LEU A 1 187 ? 9.951 5.138 -7.679 1.00 86.69 187 LEU A O 1
ATOM 1381 N N . ILE A 1 188 ? 9.925 7.240 -8.445 1.00 88.00 188 ILE A N 1
ATOM 1382 C CA . ILE A 1 188 ? 11.370 7.338 -8.651 1.00 88.00 188 ILE A CA 1
ATOM 1383 C C . ILE A 1 188 ? 11.830 8.635 -8.018 1.00 88.00 188 ILE A C 1
ATOM 1385 O O . ILE A 1 188 ? 11.275 9.683 -8.314 1.00 88.00 188 ILE A O 1
ATOM 1389 N N . ALA A 1 189 ? 12.872 8.615 -7.198 1.00 89.12 189 ALA A N 1
ATOM 1390 C CA . ALA A 1 189 ? 13.504 9.855 -6.752 1.00 89.12 189 ALA A CA 1
ATOM 1391 C C . ALA A 1 189 ? 15.024 9.740 -6.783 1.00 89.12 189 ALA A C 1
ATOM 1393 O O . ALA A 1 189 ? 15.555 8.623 -6.788 1.00 89.12 189 ALA A O 1
ATOM 1394 N N . PRO A 1 190 ? 15.751 10.873 -6.818 1.00 89.38 190 PRO A N 1
ATOM 1395 C CA . PRO A 1 190 ? 17.195 10.848 -6.713 1.00 89.38 190 PRO A CA 1
ATOM 1396 C C . PRO A 1 190 ? 17.574 10.194 -5.388 1.00 89.38 190 PRO A C 1
ATOM 1398 O O . PRO A 1 190 ? 16.998 10.520 -4.354 1.00 89.38 190 PRO A O 1
ATOM 1401 N N . THR A 1 191 ? 18.568 9.314 -5.388 1.00 86.75 191 THR A N 1
ATOM 1402 C CA . THR A 1 191 ? 19.022 8.616 -4.175 1.00 86.75 191 THR A CA 1
ATOM 1403 C C . THR A 1 191 ? 19.508 9.591 -3.095 1.00 86.75 191 THR A C 1
ATOM 1405 O O . THR A 1 191 ? 19.477 9.279 -1.910 1.00 86.75 191 THR A O 1
ATOM 1408 N N . SER A 1 192 ? 19.936 10.796 -3.484 1.00 83.56 192 SER A N 1
ATOM 1409 C CA . SER A 1 192 ? 20.283 11.880 -2.558 1.00 83.56 192 SER A CA 1
ATOM 1410 C C . SER A 1 192 ? 19.075 12.497 -1.839 1.00 83.56 192 SER A C 1
ATOM 1412 O O . SER A 1 192 ? 19.258 13.175 -0.827 1.00 83.56 192 SER A O 1
ATOM 1414 N N . SER A 1 193 ? 17.853 12.268 -2.326 1.00 78.06 193 SER A N 1
ATOM 1415 C CA . SER A 1 193 ? 16.616 12.671 -1.666 1.00 78.06 193 SER A CA 1
ATOM 1416 C C . SER A 1 193 ? 16.323 11.698 -0.526 1.00 78.06 193 SER A C 1
ATOM 1418 O O . SER A 1 193 ? 15.747 10.633 -0.726 1.00 78.06 193 SER A O 1
ATOM 1420 N N . GLN A 1 194 ? 16.730 12.065 0.691 1.00 64.75 194 GLN A N 1
ATOM 1421 C CA . GLN A 1 194 ? 16.539 11.249 1.901 1.00 64.75 194 GLN A CA 1
ATOM 1422 C C . GLN A 1 194 ? 15.061 11.004 2.252 1.00 64.75 194 GLN A C 1
ATOM 1424 O O . GLN A 1 194 ? 14.762 10.120 3.053 1.00 64.75 194 GLN A O 1
ATOM 1429 N N . THR A 1 195 ? 14.149 11.761 1.636 1.00 70.25 195 THR A N 1
ATOM 1430 C CA . THR A 1 195 ? 12.708 11.714 1.894 1.00 70.25 195 THR A CA 1
ATOM 1431 C C . THR A 1 195 ? 12.128 10.321 1.688 1.00 70.25 195 THR A C 1
ATOM 1433 O O . THR A 1 195 ? 11.434 9.824 2.564 1.00 70.25 195 THR A O 1
ATOM 1436 N N . LEU A 1 196 ? 12.462 9.625 0.600 1.00 73.19 196 LEU A N 1
ATOM 1437 C CA . LEU A 1 196 ? 11.818 8.339 0.317 1.00 73.19 196 LEU A CA 1
ATOM 1438 C C . LEU A 1 196 ? 12.202 7.224 1.285 1.00 73.19 196 LEU A C 1
ATOM 1440 O O . LEU A 1 196 ? 11.462 6.264 1.376 1.00 73.19 196 LEU A O 1
ATOM 1444 N N . THR A 1 197 ? 13.324 7.315 1.998 1.00 72.94 197 THR A N 1
ATOM 1445 C CA . THR A 1 197 ? 13.741 6.276 2.959 1.00 72.94 197 THR A CA 1
ATOM 1446 C C . THR A 1 197 ? 13.356 6.595 4.401 1.00 72.94 197 THR A C 1
ATOM 1448 O O . THR A 1 197 ? 13.420 5.715 5.253 1.00 72.94 197 THR A O 1
ATOM 1451 N N . SER A 1 198 ? 12.996 7.848 4.696 1.00 78.31 198 SER A N 1
ATOM 1452 C CA . SER A 1 198 ? 12.616 8.296 6.043 1.00 78.31 198 SER A CA 1
ATOM 1453 C C . SER A 1 198 ? 11.109 8.281 6.294 1.00 78.31 198 SER A C 1
ATOM 1455 O O . SER A 1 198 ? 10.681 8.453 7.431 1.00 78.31 198 SER A O 1
ATOM 1457 N N . LEU A 1 199 ? 10.309 8.140 5.238 1.00 84.56 199 LEU A N 1
ATOM 1458 C CA . LEU A 1 199 ? 8.851 8.175 5.299 1.00 84.56 199 LEU A CA 1
ATOM 1459 C C . LEU A 1 199 ? 8.264 6.758 5.394 1.00 84.56 199 LEU A C 1
ATOM 1461 O O . LEU A 1 199 ? 8.906 5.804 4.942 1.00 84.56 199 LEU A O 1
ATOM 1465 N N . PRO A 1 200 ? 7.044 6.604 5.939 1.00 85.44 200 PRO A N 1
ATOM 1466 C CA . PRO A 1 200 ? 6.271 5.376 5.797 1.00 85.44 200 PRO A CA 1
ATOM 1467 C C . PRO A 1 200 ? 6.236 4.887 4.349 1.00 85.44 200 PRO A C 1
ATOM 1469 O O . PRO A 1 200 ? 5.899 5.642 3.438 1.00 85.44 200 PRO A O 1
ATOM 1472 N N . GLN A 1 201 ? 6.592 3.620 4.138 1.00 81.75 201 GLN A N 1
ATOM 1473 C CA . GLN A 1 201 ? 6.588 2.992 2.814 1.00 81.75 201 GLN A CA 1
ATOM 1474 C C . GLN A 1 201 ? 5.190 2.460 2.496 1.00 81.75 201 GLN A C 1
ATOM 1476 O O . GLN A 1 201 ? 5.004 1.260 2.328 1.00 81.75 201 GLN A O 1
ATOM 1481 N N . THR A 1 202 ? 4.195 3.342 2.475 1.00 86.62 202 THR A N 1
ATOM 1482 C CA . THR A 1 202 ? 2.796 3.024 2.153 1.00 86.62 202 THR A CA 1
ATOM 1483 C C . THR A 1 202 ? 2.393 3.695 0.843 1.00 86.62 202 THR A C 1
ATOM 1485 O O . THR A 1 202 ? 2.920 4.752 0.498 1.00 86.62 202 THR A O 1
ATOM 1488 N N . ALA A 1 203 ? 1.440 3.127 0.101 1.00 83.19 203 ALA A N 1
ATOM 1489 C CA . ALA A 1 203 ? 1.000 3.714 -1.168 1.00 83.19 203 ALA A CA 1
ATOM 1490 C C . ALA A 1 203 ? 0.521 5.153 -1.011 1.00 83.19 203 ALA A C 1
ATOM 1492 O O . ALA A 1 203 ? 0.940 6.008 -1.785 1.00 83.19 203 ALA A O 1
ATOM 1493 N N . CYS A 1 204 ? -0.331 5.427 -0.023 1.00 87.12 204 CYS A N 1
ATOM 1494 C CA . CYS A 1 204 ? -0.887 6.760 0.157 1.00 87.12 204 CYS A CA 1
ATOM 1495 C C . CYS A 1 204 ? 0.176 7.789 0.558 1.00 87.12 204 CYS A C 1
ATOM 1497 O O . CYS A 1 204 ? 0.166 8.907 0.040 1.00 87.12 204 CYS A O 1
ATOM 1499 N N . MET A 1 205 ? 1.159 7.407 1.385 1.00 87.44 205 MET A N 1
ATOM 1500 C CA . MET A 1 205 ? 2.284 8.289 1.693 1.00 87.44 205 MET A CA 1
ATOM 1501 C C . MET A 1 205 ? 3.120 8.554 0.443 1.00 87.44 205 MET A C 1
ATOM 1503 O O . MET A 1 205 ? 3.434 9.700 0.131 1.00 87.44 205 MET A O 1
ATOM 1507 N N . MET A 1 206 ? 3.434 7.508 -0.318 1.00 83.38 206 MET A N 1
ATOM 1508 C CA . MET A 1 206 ? 4.300 7.594 -1.494 1.00 83.38 206 MET A CA 1
ATOM 1509 C C . MET A 1 206 ? 3.631 8.298 -2.678 1.00 83.38 206 MET A C 1
ATOM 1511 O O . MET A 1 206 ? 4.311 8.990 -3.430 1.00 83.38 206 MET A O 1
ATOM 1515 N N . ALA A 1 207 ? 2.307 8.203 -2.813 1.00 81.06 207 ALA A N 1
ATOM 1516 C CA . ALA A 1 207 ? 1.530 8.915 -3.826 1.00 81.06 207 ALA A CA 1
ATOM 1517 C C . ALA A 1 207 ? 1.557 10.439 -3.630 1.00 81.06 207 ALA A C 1
ATOM 1519 O O . ALA A 1 207 ? 1.427 11.185 -4.599 1.00 81.06 207 ALA A O 1
ATOM 1520 N N . SER A 1 208 ? 1.761 10.909 -2.395 1.00 80.69 208 SER A N 1
ATOM 1521 C CA . SER A 1 208 ? 1.928 12.337 -2.095 1.00 80.69 208 SER A CA 1
ATOM 1522 C C . SER A 1 208 ? 3.337 12.868 -2.399 1.00 80.69 208 SER A C 1
ATOM 1524 O O . SER A 1 208 ? 3.557 14.081 -2.389 1.00 80.69 208 SER A O 1
ATOM 1526 N N . GLN A 1 209 ? 4.304 11.983 -2.666 1.00 83.94 209 GLN A N 1
ATOM 1527 C CA . GLN A 1 209 ? 5.695 12.360 -2.901 1.00 83.94 209 GLN A CA 1
ATOM 1528 C C . GLN A 1 209 ? 5.952 12.720 -4.364 1.00 83.94 209 GLN A C 1
ATOM 1530 O O . GLN A 1 209 ? 5.333 12.203 -5.293 1.00 83.94 209 GLN A O 1
ATOM 1535 N N . SER A 1 210 ? 6.926 13.601 -4.586 1.00 82.81 210 SER A N 1
ATOM 1536 C CA . SER A 1 210 ? 7.349 13.961 -5.934 1.00 82.81 210 SER A CA 1
ATOM 1537 C C . SER A 1 210 ? 8.168 12.840 -6.577 1.00 82.81 210 SER A C 1
ATOM 1539 O O . SER A 1 210 ? 9.213 12.426 -6.071 1.00 82.81 210 SER A O 1
ATOM 1541 N N . SER A 1 211 ? 7.699 12.373 -7.736 1.00 86.88 211 SER A N 1
ATOM 1542 C CA . SER A 1 211 ? 8.452 11.469 -8.606 1.00 86.88 211 SER A CA 1
ATOM 1543 C C . SER A 1 211 ? 9.365 12.253 -9.550 1.00 86.88 211 SER A C 1
ATOM 1545 O O . SER A 1 211 ? 9.088 13.394 -9.923 1.00 86.88 211 SER A O 1
ATOM 1547 N N . SER A 1 212 ? 10.462 11.631 -9.957 1.00 89.44 212 SER A N 1
ATOM 1548 C CA . SER A 1 212 ? 11.410 12.125 -10.945 1.00 89.44 212 SER A CA 1
ATOM 1549 C C . SER A 1 212 ? 11.154 11.502 -12.304 1.00 89.44 212 SER A C 1
ATOM 1551 O O . SER A 1 212 ? 11.025 10.286 -12.437 1.00 89.44 212 SER A O 1
ATOM 1553 N N . GLY A 1 213 ? 11.178 12.348 -13.330 1.00 90.31 213 GLY A N 1
ATOM 1554 C CA . GLY A 1 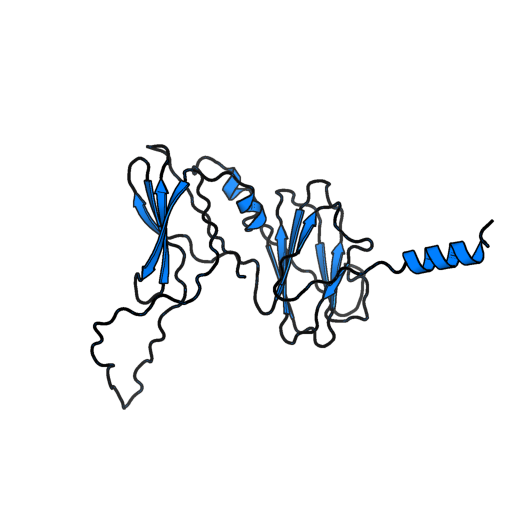213 ? 10.847 11.941 -14.687 1.00 90.31 213 GLY A CA 1
ATOM 1555 C C . GLY A 1 213 ? 9.349 11.695 -14.871 1.00 90.31 213 GLY A C 1
ATOM 1556 O O . GLY A 1 213 ? 8.532 12.008 -14.012 1.00 90.31 213 GLY A O 1
ATOM 1557 N N . ASN A 1 214 ? 8.999 11.159 -16.035 1.00 92.94 214 ASN A N 1
ATOM 1558 C CA . ASN A 1 214 ? 7.634 10.836 -16.431 1.00 92.94 214 ASN A CA 1
ATOM 1559 C C . ASN A 1 214 ? 7.607 9.461 -17.101 1.00 92.94 214 ASN A C 1
ATOM 1561 O O . ASN A 1 214 ? 8.553 9.096 -17.807 1.00 92.94 214 ASN A O 1
ATOM 1565 N N . ILE A 1 215 ? 6.506 8.732 -16.929 1.00 93.69 215 ILE A N 1
ATOM 1566 C CA . ILE A 1 215 ? 6.241 7.502 -17.680 1.00 93.69 215 ILE A CA 1
ATOM 1567 C C . ILE A 1 215 ? 5.922 7.909 -19.123 1.00 93.69 215 ILE A C 1
ATOM 1569 O O . ILE A 1 215 ? 4.877 8.490 -19.403 1.00 93.69 215 ILE A O 1
ATOM 1573 N N . ALA A 1 216 ? 6.851 7.653 -20.041 1.00 94.94 216 ALA A N 1
ATOM 1574 C CA . ALA A 1 216 ? 6.675 7.915 -21.466 1.00 94.94 216 ALA A CA 1
ATOM 1575 C C . ALA A 1 216 ? 5.889 6.798 -22.164 1.00 94.94 216 ALA A C 1
ATOM 1577 O O . ALA A 1 216 ? 5.210 7.053 -23.156 1.00 94.94 216 ALA A O 1
ATOM 1578 N N . ASN A 1 217 ? 6.008 5.564 -21.669 1.00 95.38 217 ASN A N 1
ATOM 1579 C CA . ASN A 1 217 ? 5.251 4.417 -22.156 1.00 95.38 217 ASN A CA 1
ATOM 1580 C C . ASN A 1 217 ? 5.056 3.389 -21.034 1.00 95.38 217 ASN A C 1
ATOM 1582 O O . ASN A 1 217 ? 5.973 3.165 -20.243 1.00 95.38 217 ASN A O 1
ATOM 1586 N N . GLU A 1 218 ? 3.891 2.751 -21.016 1.00 93.31 218 GLU A N 1
ATOM 1587 C CA . GLU A 1 218 ? 3.528 1.664 -20.113 1.00 93.31 218 GLU A CA 1
ATOM 1588 C C . GLU A 1 218 ? 2.906 0.526 -20.926 1.00 93.31 218 GLU A C 1
ATOM 1590 O O . GLU A 1 218 ? 1.974 0.735 -21.703 1.00 93.31 218 GLU A O 1
ATOM 1595 N N . SER A 1 219 ? 3.445 -0.682 -20.784 1.00 92.50 219 SER A N 1
ATOM 1596 C CA . SER A 1 219 ? 3.004 -1.838 -21.567 1.00 92.50 219 SER A CA 1
ATOM 1597 C C . SER A 1 219 ? 3.178 -3.140 -20.802 1.00 92.50 219 SER A C 1
ATOM 1599 O O . SER A 1 219 ? 4.130 -3.286 -20.040 1.00 92.50 219 SER A O 1
ATOM 1601 N N . LEU A 1 220 ? 2.328 -4.128 -21.072 1.00 91.31 220 LEU A N 1
ATOM 1602 C CA . LEU A 1 220 ? 2.545 -5.487 -20.583 1.00 91.31 220 LEU A CA 1
ATOM 1603 C C . LEU A 1 220 ? 3.728 -6.140 -21.297 1.00 91.31 220 LEU A C 1
ATOM 1605 O O . LEU A 1 220 ? 3.895 -6.011 -22.511 1.00 91.31 220 LEU A O 1
ATOM 1609 N N . TRP A 1 221 ? 4.532 -6.864 -20.530 1.00 89.06 221 TRP A N 1
ATOM 1610 C CA . TRP A 1 221 ? 5.698 -7.575 -21.017 1.00 89.06 221 TRP A CA 1
ATOM 1611 C C . TRP A 1 221 ? 5.731 -8.987 -20.437 1.00 89.06 221 TRP A C 1
ATOM 1613 O O . TRP A 1 221 ? 5.789 -9.177 -19.221 1.00 89.06 221 TRP A O 1
ATOM 1623 N N . LEU A 1 222 ? 5.712 -9.980 -21.324 1.00 82.25 222 LEU A N 1
ATOM 1624 C CA . LEU A 1 222 ? 5.939 -11.372 -20.966 1.00 82.25 222 LEU A CA 1
ATOM 1625 C C . LEU A 1 222 ? 7.444 -11.612 -20.957 1.00 82.25 222 LEU A C 1
ATOM 1627 O O . LEU A 1 222 ? 8.083 -11.556 -22.010 1.00 82.25 222 LEU A O 1
ATOM 1631 N N . ARG A 1 223 ? 8.012 -11.839 -19.774 1.00 68.62 223 ARG A N 1
ATOM 1632 C CA . ARG A 1 223 ? 9.463 -11.937 -19.635 1.00 68.62 223 ARG A CA 1
ATOM 1633 C C . ARG A 1 223 ? 9.938 -13.390 -19.558 1.00 68.62 223 ARG A C 1
ATOM 1635 O O . ARG A 1 223 ? 10.846 -13.742 -20.304 1.00 68.62 223 ARG A O 1
ATOM 1642 N N . ASP A 1 224 ? 9.328 -14.226 -18.709 1.00 73.31 224 ASP A N 1
ATOM 1643 C CA . ASP A 1 224 ? 9.882 -15.543 -18.346 1.00 73.31 224 ASP A CA 1
ATOM 1644 C C . ASP A 1 224 ? 8.830 -16.468 -17.676 1.00 73.31 224 ASP A C 1
ATOM 1646 O O . ASP A 1 224 ? 7.634 -16.175 -17.657 1.00 73.31 224 ASP A O 1
ATOM 1650 N N . GLU A 1 225 ? 9.297 -17.569 -17.072 1.00 77.69 225 GLU A N 1
ATOM 1651 C CA . GLU A 1 225 ? 8.535 -18.510 -16.226 1.00 77.69 225 GLU A CA 1
ATOM 1652 C C . GLU A 1 225 ? 7.872 -17.858 -14.999 1.00 77.69 225 GLU A C 1
ATOM 1654 O O . GLU A 1 225 ? 6.962 -18.442 -14.419 1.00 77.69 225 GLU A O 1
ATOM 1659 N N . ASP A 1 226 ? 8.293 -16.645 -14.625 1.00 80.56 226 ASP A N 1
ATOM 1660 C CA . ASP A 1 226 ? 7.714 -15.884 -13.512 1.00 80.56 226 ASP A CA 1
ATOM 1661 C C . ASP A 1 226 ? 6.352 -15.253 -13.855 1.00 80.56 226 ASP A C 1
ATOM 1663 O O . ASP A 1 226 ? 5.641 -14.809 -12.956 1.00 80.56 226 ASP A O 1
ATOM 1667 N N . GLY A 1 227 ? 5.990 -15.181 -15.142 1.00 87.31 227 GLY A N 1
ATOM 1668 C CA . GLY A 1 227 ? 4.737 -14.586 -15.609 1.00 87.31 227 GLY A CA 1
ATOM 1669 C C . GLY A 1 227 ? 4.878 -13.204 -16.242 1.00 87.31 227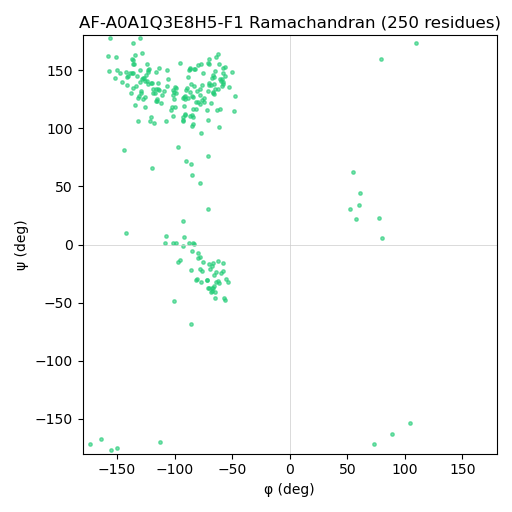 GLY A C 1
ATOM 1670 O O . GLY A 1 227 ? 5.905 -12.838 -16.830 1.00 87.31 227 GLY A O 1
ATOM 1671 N N . TRP A 1 228 ? 3.790 -12.446 -16.168 1.00 90.00 228 TRP A N 1
ATOM 1672 C CA . TRP A 1 228 ? 3.640 -11.125 -16.762 1.00 90.00 228 TRP A CA 1
ATOM 1673 C C . TRP A 1 228 ? 4.223 -10.028 -15.880 1.00 90.00 228 TRP A C 1
ATOM 1675 O O . TRP A 1 228 ? 4.280 -10.124 -14.658 1.00 90.00 228 TRP A O 1
ATOM 1685 N N . ARG A 1 229 ? 4.679 -8.951 -16.515 1.00 91.44 229 ARG A N 1
ATOM 1686 C CA . ARG A 1 229 ? 5.151 -7.739 -15.844 1.00 91.44 229 ARG A CA 1
ATOM 1687 C C . ARG A 1 229 ? 4.579 -6.517 -16.535 1.00 91.44 229 ARG A C 1
ATOM 1689 O O . ARG A 1 229 ? 4.309 -6.534 -17.737 1.00 91.44 229 ARG A O 1
ATOM 1696 N N . THR A 1 230 ? 4.482 -5.430 -15.792 1.00 92.19 230 THR A N 1
ATOM 1697 C CA . THR A 1 230 ? 4.278 -4.102 -16.352 1.00 92.19 230 THR A CA 1
ATOM 1698 C C . THR A 1 230 ? 5.647 -3.510 -16.644 1.00 92.19 230 THR A C 1
ATOM 1700 O O . THR A 1 230 ? 6.516 -3.489 -15.777 1.00 92.19 230 THR A O 1
ATOM 1703 N N . GLN A 1 231 ? 5.862 -3.070 -17.877 1.00 93.38 231 GLN A N 1
ATOM 1704 C CA . GLN A 1 231 ? 7.068 -2.388 -18.324 1.00 93.38 231 GLN A CA 1
ATOM 1705 C C . GLN A 1 231 ? 6.800 -0.887 -18.392 1.00 93.38 231 GLN A C 1
ATOM 1707 O O . GLN A 1 231 ? 5.875 -0.460 -19.082 1.00 93.38 231 GLN A O 1
ATOM 1712 N N . TRP A 1 232 ? 7.668 -0.098 -17.768 1.00 94.81 232 TRP A N 1
ATOM 1713 C CA . TRP A 1 232 ? 7.650 1.359 -17.828 1.00 94.81 232 TRP A CA 1
ATOM 1714 C C . TRP A 1 232 ? 8.900 1.884 -18.526 1.00 94.81 232 TRP A C 1
ATOM 1716 O O . TRP A 1 232 ? 10.028 1.596 -18.120 1.00 94.81 232 TRP A O 1
ATOM 1726 N N . LEU A 1 233 ? 8.700 2.698 -19.561 1.00 95.75 233 LEU A N 1
ATOM 1727 C CA . LEU A 1 233 ? 9.745 3.537 -20.133 1.00 95.75 233 LEU A CA 1
ATOM 1728 C C . LEU A 1 233 ? 9.695 4.902 -19.454 1.00 95.75 233 LEU A C 1
ATOM 1730 O O . LEU A 1 233 ? 8.814 5.714 -19.731 1.00 95.75 233 LEU A O 1
ATOM 1734 N N . MET A 1 234 ? 10.665 5.163 -18.592 1.00 95.50 234 MET A N 1
ATOM 1735 C CA . MET A 1 234 ? 10.825 6.440 -17.910 1.00 95.50 234 MET A CA 1
ATOM 1736 C C . MET A 1 234 ? 11.623 7.405 -18.774 1.00 95.50 234 MET A C 1
ATOM 1738 O O . MET A 1 234 ? 12.637 7.026 -19.357 1.00 95.50 234 MET A O 1
ATOM 1742 N N . ALA A 1 235 ? 11.202 8.665 -18.819 1.00 95.31 235 ALA A N 1
ATOM 1743 C CA . ALA A 1 235 ? 11.899 9.741 -19.514 1.00 95.31 235 ALA A CA 1
ATOM 1744 C C . ALA A 1 235 ? 11.998 11.004 -18.654 1.00 95.31 235 ALA A C 1
ATOM 1746 O O . ALA A 1 235 ? 11.266 11.178 -17.684 1.00 95.31 235 ALA A O 1
ATOM 1747 N N . GLY A 1 236 ? 12.895 11.917 -19.030 1.00 94.38 236 GLY A N 1
ATOM 1748 C CA . GLY A 1 236 ? 13.074 13.185 -18.317 1.00 94.38 236 GLY A CA 1
ATOM 1749 C C . GLY A 1 236 ? 13.862 13.047 -17.014 1.00 94.38 236 GLY A C 1
ATOM 1750 O O . GLY A 1 236 ? 13.730 13.894 -16.134 1.00 94.38 236 GLY A O 1
ATOM 1751 N N . LEU A 1 237 ? 14.671 11.992 -16.887 1.00 94.31 237 LEU A N 1
ATOM 1752 C CA . LEU A 1 237 ? 15.638 11.865 -15.803 1.00 94.31 237 LEU A CA 1
ATOM 1753 C C . LEU A 1 237 ? 16.836 12.791 -16.060 1.00 94.31 237 LEU A C 1
ATOM 1755 O O . LEU A 1 237 ? 17.228 13.031 -17.205 1.00 94.31 237 LEU A O 1
ATOM 1759 N N . SER A 1 238 ? 17.425 13.308 -14.990 1.00 95.19 238 SER A N 1
ATOM 1760 C CA . SER A 1 238 ? 18.630 14.129 -15.050 1.00 95.19 238 SER A CA 1
ATOM 1761 C C . SER A 1 238 ? 19.858 13.237 -15.258 1.00 95.19 238 SER A C 1
ATOM 1763 O O . SER A 1 238 ? 20.069 12.301 -14.480 1.00 95.19 238 SER A O 1
ATOM 1765 N N . PRO A 1 239 ? 20.716 13.530 -16.250 1.00 93.31 239 PRO A N 1
ATOM 1766 C CA . PRO A 1 239 ? 21.965 12.802 -16.436 1.00 93.31 239 PRO A CA 1
ATOM 1767 C C . PRO A 1 239 ? 22.858 12.827 -15.199 1.00 93.31 239 PRO A C 1
ATOM 1769 O O . PRO A 1 239 ? 22.819 13.769 -14.409 1.00 93.31 239 PRO A O 1
ATOM 1772 N N . GLN A 1 240 ? 23.691 11.791 -15.055 1.00 90.75 240 GLN A N 1
ATOM 1773 C CA . GLN A 1 240 ? 24.659 11.650 -13.954 1.00 90.75 240 GLN A CA 1
ATOM 1774 C C . GLN A 1 240 ? 24.026 11.691 -12.550 1.00 90.75 240 GLN A C 1
ATOM 1776 O O . GLN A 1 240 ? 24.707 11.974 -11.566 1.00 90.75 240 GLN A O 1
ATOM 1781 N N . THR A 1 241 ? 22.729 11.400 -12.450 1.00 90.81 241 THR A N 1
ATOM 1782 C CA . THR A 1 241 ? 21.993 11.342 -11.186 1.00 90.81 241 THR A CA 1
ATOM 1783 C C . THR A 1 241 ? 21.64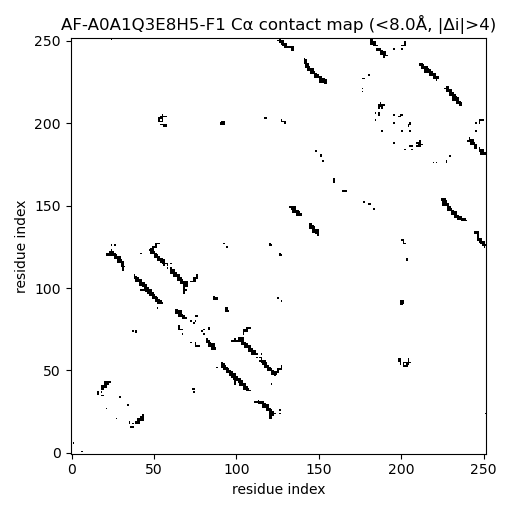7 9.891 -10.872 1.00 90.81 241 THR A C 1
ATOM 1785 O O . THR A 1 241 ? 21.157 9.167 -11.735 1.00 90.81 241 THR A O 1
ATOM 1788 N N . ASN A 1 242 ? 21.906 9.463 -9.636 1.00 89.75 242 ASN A N 1
ATOM 1789 C CA . ASN A 1 242 ? 21.484 8.149 -9.156 1.00 89.75 242 ASN A CA 1
ATOM 1790 C C . ASN A 1 242 ? 20.036 8.223 -8.684 1.00 89.75 242 ASN A C 1
ATOM 1792 O O . ASN A 1 242 ? 19.675 9.164 -7.976 1.00 89.75 242 ASN A O 1
ATOM 1796 N N . TYR A 1 243 ? 19.241 7.226 -9.055 1.00 88.94 243 TYR A N 1
ATOM 1797 C CA . TYR A 1 243 ? 17.821 7.146 -8.739 1.00 88.94 243 TYR A CA 1
ATOM 1798 C C . TYR A 1 243 ? 17.499 5.858 -7.983 1.00 88.94 243 TYR A C 1
ATOM 1800 O O . TYR A 1 243 ? 18.118 4.820 -8.216 1.00 88.94 243 TYR A O 1
ATOM 1808 N N . THR A 1 244 ? 16.498 5.932 -7.111 1.00 86.44 244 THR A N 1
ATOM 1809 C CA . THR A 1 244 ? 15.958 4.803 -6.349 1.00 86.44 244 THR A CA 1
ATOM 1810 C C . THR A 1 244 ? 14.461 4.672 -6.630 1.00 86.44 244 THR A C 1
ATOM 1812 O O . THR A 1 244 ? 13.757 5.682 -6.670 1.00 86.44 244 THR A O 1
ATOM 1815 N N . ALA A 1 245 ? 13.986 3.433 -6.796 1.00 83.19 245 ALA A N 1
ATOM 1816 C CA . ALA A 1 245 ? 12.572 3.093 -6.961 1.00 83.19 245 ALA A CA 1
ATOM 1817 C C . ALA A 1 245 ? 12.126 2.131 -5.835 1.00 83.19 245 ALA A C 1
ATOM 1819 O O . ALA A 1 245 ? 12.592 0.988 -5.806 1.00 83.19 245 ALA A O 1
ATOM 1820 N N . PRO A 1 246 ? 11.294 2.574 -4.876 1.00 71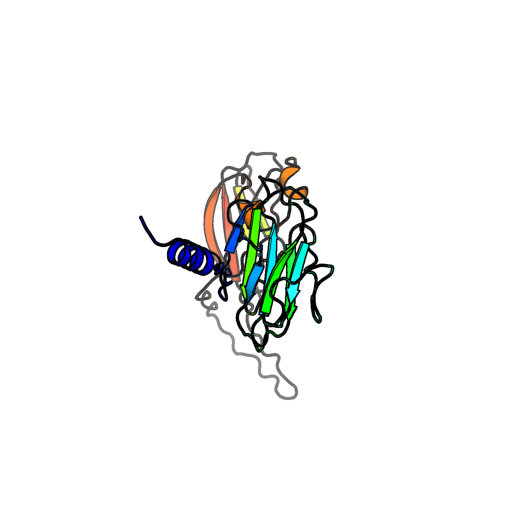.00 246 PRO A N 1
ATOM 1821 C CA . PRO A 1 246 ? 10.812 1.733 -3.783 1.00 71.00 246 PRO A CA 1
ATOM 1822 C C . PRO A 1 246 ? 9.694 0.765 -4.231 1.00 71.00 246 PRO A C 1
ATOM 1824 O O . PRO A 1 246 ? 9.006 1.037 -5.217 1.00 71.00 246 PRO A O 1
ATOM 1827 N N . PRO A 1 247 ? 9.502 -0.372 -3.532 1.00 67.44 247 PRO A N 1
ATOM 1828 C CA . PRO A 1 247 ? 8.550 -1.409 -3.910 1.00 67.44 247 PRO A CA 1
ATOM 1829 C C . PRO A 1 247 ? 7.196 -1.197 -3.227 1.00 67.44 247 PRO A C 1
ATOM 1831 O O . PRO A 1 247 ? 7.068 -1.419 -2.024 1.00 67.44 247 PRO A O 1
ATOM 1834 N N . TYR A 1 248 ? 6.161 -0.813 -3.973 1.00 64.75 248 TYR A N 1
ATOM 1835 C CA . TYR A 1 248 ? 4.805 -0.800 -3.422 1.00 64.75 248 TYR A CA 1
ATOM 1836 C C . TYR A 1 248 ? 3.739 -1.113 -4.477 1.00 64.75 248 TYR A C 1
ATOM 1838 O O . TYR A 1 248 ? 3.888 -0.766 -5.649 1.00 64.75 248 TYR A O 1
ATOM 1846 N N . SER A 1 249 ? 2.651 -1.762 -4.059 1.00 58.78 249 SER A N 1
ATOM 1847 C CA . SER A 1 249 ? 1.436 -1.941 -4.859 1.00 58.78 249 SER A CA 1
ATOM 1848 C C . SER A 1 249 ? 0.205 -1.781 -3.977 1.00 58.78 249 SER A C 1
ATOM 1850 O O . SER A 1 249 ? 0.208 -2.160 -2.809 1.00 58.78 249 SER A O 1
ATOM 1852 N N . LEU A 1 250 ? -0.846 -1.205 -4.559 1.00 55.88 250 LEU A N 1
ATOM 1853 C CA . LEU A 1 250 ? -2.192 -1.312 -4.019 1.00 55.88 250 LEU A CA 1
ATOM 1854 C C . LEU A 1 250 ? -2.850 -2.528 -4.658 1.00 55.88 250 LEU A C 1
ATOM 1856 O O . LEU A 1 250 ? -2.914 -2.623 -5.887 1.00 55.88 250 LEU A O 1
ATOM 1860 N N . VAL A 1 251 ? -3.346 -3.441 -3.827 1.00 53.69 251 VAL A N 1
ATOM 1861 C CA . VAL A 1 251 ? -4.152 -4.563 -4.301 1.00 53.69 251 VAL A CA 1
ATOM 1862 C C . VAL A 1 251 ? -5.616 -4.110 -4.272 1.00 53.69 251 VAL A C 1
ATOM 1864 O O . VAL A 1 251 ? -6.136 -3.873 -3.181 1.00 53.69 251 VAL A O 1
ATOM 1867 N N . PRO A 1 252 ? -6.273 -3.930 -5.434 1.00 44.22 252 PRO A N 1
ATOM 1868 C CA . PRO A 1 252 ? -7.701 -3.632 -5.478 1.00 44.22 252 PRO A CA 1
ATOM 1869 C C . PRO A 1 252 ? -8.557 -4.828 -5.042 1.00 44.22 252 PRO A C 1
ATOM 1871 O O . PRO A 1 252 ? -8.121 -5.996 -5.216 1.00 44.22 252 PRO A O 1
#

pLDDT: mean 84.53, std 11.1, range [44.22, 96.19]

Radius of gyration: 23.82 Å; Cα contacts (8 Å, |Δi|>4): 536; chains: 1; bounding box: 67×71×60 Å

Secondary structure (DSSP, 8-state):
---HHHHHHHHHHHTS---EEPPBTEEEEEETTT--SS-EEEE--EEEEEEEEEE-SS-----EEEEES-TT-SS--TT--SSEEEE-EETTEEEEEEEEBTBEEEEEESPPPTT-EEEEEEESS-SEE--SSPPEEEEE-SSEEEEEPPPBS-----PPPTT---PPP---SPPPPPS---EE----EETT-THHHHS---HHHHHTSPPSSEEEEEEEEEEETTEEEEEEEEE-PPTT--EE----EE--

InterPro domains:
  IPR024338 Stretch-activated cation channel MID1/Yam8 [PF12929] (57-245)
  IPR024338 Stretch-activated cation channel MID1/Yam8 [PTHR39142] (53-245)

Mean predicted aligned error: 9.77 Å